Protein AF-A0A6C0KQ03-F1 (afdb_monomer_lite)

Structure (mmCIF, N/CA/C/O backbone):
data_AF-A0A6C0KQ03-F1
#
_entry.id   AF-A0A6C0KQ03-F1
#
loop_
_atom_site.group_PDB
_atom_site.id
_atom_site.type_symbol
_atom_site.label_atom_id
_atom_site.label_alt_id
_atom_site.label_comp_id
_atom_site.label_asym_id
_atom_site.label_entity_id
_atom_site.label_seq_id
_atom_site.pdbx_PDB_ins_code
_atom_site.Cartn_x
_atom_site.Cartn_y
_atom_site.Cartn_z
_atom_site.occupancy
_atom_site.B_iso_or_equiv
_atom_site.auth_seq_id
_atom_site.auth_comp_id
_atom_site.auth_asym_id
_atom_site.auth_atom_id
_atom_site.pdbx_PDB_model_num
ATOM 1 N N . MET A 1 1 ? 19.075 13.846 -32.645 1.00 71.75 1 MET A N 1
ATOM 2 C CA . MET A 1 1 ? 19.150 12.914 -31.504 1.00 71.75 1 MET A CA 1
ATOM 3 C C . MET A 1 1 ? 18.207 11.778 -31.830 1.00 71.75 1 MET A C 1
ATOM 5 O O . MET A 1 1 ? 17.062 12.079 -32.147 1.00 71.75 1 MET A O 1
ATOM 9 N N . ASP A 1 2 ? 18.687 10.538 -31.907 1.00 87.69 2 ASP A N 1
ATOM 10 C CA . ASP A 1 2 ? 17.797 9.398 -32.154 1.00 87.69 2 ASP A CA 1
ATOM 11 C C . ASP A 1 2 ? 16.860 9.167 -30.954 1.00 87.69 2 ASP A C 1
ATOM 13 O O . ASP A 1 2 ? 17.108 9.654 -29.845 1.00 87.69 2 ASP A O 1
ATOM 17 N N . GLU A 1 3 ? 15.767 8.447 -31.198 1.00 81.00 3 GLU A N 1
ATOM 18 C CA . GLU A 1 3 ? 14.731 8.143 -30.205 1.00 81.00 3 GLU A CA 1
ATOM 19 C C . GLU A 1 3 ? 15.303 7.439 -28.963 1.00 81.00 3 GLU A C 1
ATOM 21 O O . GLU A 1 3 ? 14.957 7.798 -27.835 1.00 81.00 3 GLU A O 1
ATOM 26 N N . GLY A 1 4 ? 16.256 6.521 -29.150 1.00 82.62 4 GLY A N 1
ATOM 27 C CA . GLY A 1 4 ? 16.935 5.827 -28.055 1.00 82.62 4 GLY A CA 1
ATOM 28 C C . GLY A 1 4 ? 17.706 6.788 -27.153 1.00 82.62 4 GLY A C 1
ATOM 29 O O . GLY A 1 4 ? 17.577 6.737 -25.928 1.00 82.62 4 GLY A O 1
ATOM 30 N N . THR A 1 5 ? 18.445 7.734 -27.734 1.00 86.88 5 THR A N 1
ATOM 31 C CA . THR A 1 5 ? 19.160 8.756 -26.959 1.00 86.88 5 THR A CA 1
ATOM 32 C C . THR A 1 5 ? 18.204 9.628 -26.129 1.00 86.88 5 THR A C 1
ATOM 34 O O . THR A 1 5 ? 18.523 9.954 -24.983 1.00 86.88 5 THR A O 1
ATOM 37 N N . ILE A 1 6 ? 17.016 9.974 -26.647 1.00 86.38 6 ILE A N 1
ATOM 38 C CA . ILE A 1 6 ? 15.993 10.724 -25.888 1.00 86.38 6 ILE A CA 1
ATOM 39 C C . ILE A 1 6 ? 15.501 9.910 -24.685 1.00 86.38 6 ILE A C 1
ATOM 41 O O . ILE A 1 6 ? 15.509 10.418 -23.559 1.00 86.38 6 ILE A O 1
ATOM 45 N N . ILE A 1 7 ? 15.113 8.651 -24.909 1.00 84.31 7 ILE A N 1
ATOM 46 C CA . ILE A 1 7 ? 14.593 7.755 -23.865 1.00 84.31 7 ILE A CA 1
ATOM 47 C C . ILE A 1 7 ? 15.625 7.578 -22.749 1.00 84.31 7 ILE A C 1
ATOM 49 O O . ILE A 1 7 ? 15.313 7.786 -21.573 1.00 84.31 7 ILE A O 1
ATOM 53 N N . HIS A 1 8 ? 16.873 7.264 -23.103 1.00 86.69 8 HIS A N 1
ATOM 54 C CA . HIS A 1 8 ? 17.904 6.995 -22.106 1.00 86.69 8 HIS A CA 1
ATOM 55 C C . HIS A 1 8 ? 18.362 8.251 -21.366 1.00 86.69 8 HIS A C 1
ATOM 57 O O . HIS A 1 8 ? 18.623 8.200 -20.164 1.00 86.69 8 HIS A O 1
ATOM 63 N N . THR A 1 9 ? 18.378 9.407 -22.032 1.00 90.00 9 THR A N 1
ATOM 64 C CA . THR A 1 9 ? 18.625 10.681 -21.344 1.00 90.00 9 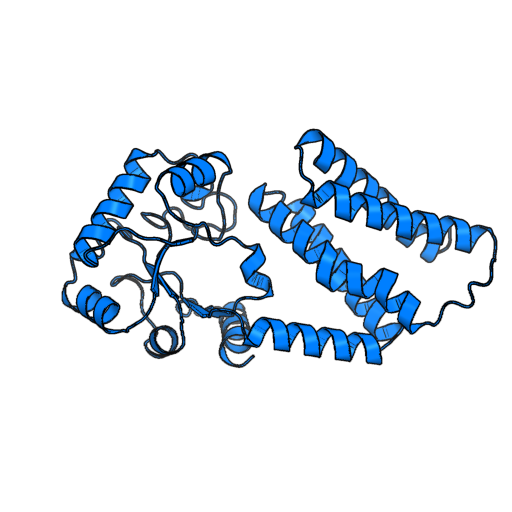THR A CA 1
ATOM 65 C C . THR A 1 9 ? 17.529 10.953 -20.313 1.00 90.00 9 THR A C 1
ATOM 67 O O . THR A 1 9 ? 17.841 11.263 -19.164 1.00 90.00 9 THR A O 1
ATOM 70 N N . GLY A 1 10 ? 16.257 10.749 -20.677 1.00 87.19 10 GLY A N 1
ATOM 71 C CA . GLY A 1 10 ? 15.130 10.883 -19.750 1.00 87.19 10 GLY A CA 1
ATOM 72 C C . GLY A 1 10 ? 15.224 9.930 -18.553 1.00 87.19 10 GLY A C 1
ATOM 73 O O . GLY A 1 10 ? 15.049 10.354 -17.408 1.00 87.19 10 GLY A O 1
ATOM 74 N N . GLY A 1 11 ? 15.579 8.664 -18.795 1.00 86.69 11 GLY A N 1
ATOM 75 C CA . GLY A 1 11 ? 15.809 7.670 -17.742 1.00 86.69 11 GLY A CA 1
ATOM 76 C C . GLY A 1 11 ? 16.967 8.037 -16.805 1.00 86.69 11 GLY A C 1
ATOM 77 O O . GLY A 1 11 ? 16.841 7.914 -15.585 1.00 86.69 11 GLY A O 1
ATOM 78 N N . ALA A 1 12 ? 18.074 8.558 -17.344 1.00 91.31 12 ALA A N 1
ATOM 79 C CA . ALA A 1 12 ? 19.200 9.047 -16.548 1.00 91.31 12 ALA A CA 1
ATOM 80 C C . ALA A 1 12 ? 18.814 10.275 -15.703 1.00 91.31 12 ALA A C 1
ATOM 82 O O . ALA A 1 12 ? 19.133 10.330 -14.512 1.00 91.31 12 ALA A O 1
ATOM 83 N N . THR A 1 13 ? 18.073 11.230 -16.277 1.00 90.88 13 THR A N 1
ATOM 84 C CA . THR A 1 13 ? 17.545 12.389 -15.540 1.00 90.88 13 THR A CA 1
ATOM 85 C C . THR A 1 13 ? 16.635 11.955 -14.391 1.00 90.88 13 THR A C 1
ATOM 87 O O . THR A 1 13 ? 16.790 12.459 -13.278 1.00 90.88 13 THR A O 1
ATOM 90 N N . LEU A 1 14 ? 15.743 10.980 -14.609 1.00 87.69 14 LEU A N 1
ATOM 91 C CA . LEU A 1 14 ? 14.933 10.402 -13.532 1.00 87.69 14 LEU A CA 1
ATOM 92 C C . LEU A 1 14 ? 15.809 9.795 -12.432 1.00 87.69 14 LEU A C 1
ATOM 94 O O . LEU A 1 14 ? 15.570 10.055 -11.253 1.00 87.69 14 LEU A O 1
ATOM 98 N N . GLY A 1 15 ? 16.826 9.015 -12.807 1.00 92.31 15 GLY A N 1
ATOM 99 C CA . GLY A 1 15 ? 17.770 8.431 -11.856 1.00 92.31 15 GLY A CA 1
ATOM 100 C C . GLY A 1 15 ? 18.411 9.490 -10.955 1.00 92.31 15 GLY A C 1
ATOM 101 O O . GLY A 1 15 ? 18.400 9.349 -9.733 1.00 92.31 15 GLY A O 1
ATOM 102 N N . ILE A 1 16 ? 18.870 10.602 -11.539 1.00 95.50 16 ILE A N 1
ATOM 103 C CA . ILE A 1 16 ? 19.438 11.743 -10.801 1.00 95.50 16 ILE A CA 1
ATOM 104 C C . ILE A 1 16 ? 18.402 12.379 -9.865 1.00 95.50 16 ILE A C 1
ATOM 106 O O . ILE A 1 16 ? 18.712 12.617 -8.697 1.00 95.50 16 ILE A O 1
ATOM 110 N N . ILE A 1 17 ? 17.175 12.624 -10.341 1.00 92.56 17 ILE A N 1
ATOM 111 C CA . ILE A 1 17 ? 16.092 13.198 -9.523 1.00 92.56 17 ILE A CA 1
ATOM 112 C C . ILE A 1 17 ? 15.802 12.302 -8.313 1.00 92.56 17 ILE A C 1
ATOM 114 O O . ILE A 1 17 ? 15.744 12.794 -7.185 1.00 92.56 17 ILE A O 1
ATOM 118 N N . LEU A 1 18 ? 15.675 10.989 -8.524 1.00 92.25 18 LEU A N 1
ATOM 119 C CA . LEU A 1 18 ? 15.439 10.018 -7.455 1.00 92.25 18 LEU A CA 1
ATOM 120 C C . LEU A 1 18 ? 16.584 10.000 -6.437 1.00 92.25 18 LEU A C 1
ATOM 122 O O . LEU A 1 18 ? 16.324 10.028 -5.235 1.00 92.25 18 LEU A O 1
ATOM 126 N N . ILE A 1 19 ? 17.842 10.007 -6.887 1.00 95.88 19 ILE A N 1
ATOM 127 C CA . ILE A 1 19 ? 19.004 10.065 -5.988 1.00 95.88 19 ILE A CA 1
ATOM 128 C C . ILE A 1 19 ? 18.990 11.366 -5.180 1.00 95.88 19 ILE A C 1
ATOM 130 O O . ILE A 1 19 ? 19.136 11.319 -3.962 1.00 95.88 19 ILE A O 1
ATOM 134 N N . ALA A 1 20 ? 18.774 12.517 -5.823 1.00 95.25 20 ALA A N 1
ATOM 135 C CA . ALA A 1 20 ? 18.771 13.818 -5.157 1.00 95.25 20 ALA A CA 1
ATOM 136 C C . ALA A 1 20 ? 17.660 13.921 -4.098 1.00 95.25 20 ALA A C 1
ATOM 138 O O . ALA A 1 20 ? 17.926 14.313 -2.959 1.00 95.25 20 ALA A O 1
ATOM 139 N N . MET A 1 21 ? 16.435 13.509 -4.443 1.00 91.62 21 MET A N 1
ATOM 140 C CA . MET A 1 21 ? 15.321 13.420 -3.490 1.00 91.62 21 MET A CA 1
ATOM 141 C C . MET A 1 21 ? 15.633 12.427 -2.368 1.00 91.62 21 MET A C 1
ATOM 143 O O . MET A 1 21 ? 15.425 12.716 -1.193 1.00 91.62 21 MET A O 1
ATOM 147 N N . GLY A 1 22 ? 16.191 11.271 -2.722 1.00 92.12 22 GLY A N 1
ATOM 148 C CA . GLY A 1 22 ? 16.596 10.244 -1.777 1.00 92.12 22 GLY A CA 1
ATOM 149 C C . GLY A 1 22 ? 17.645 10.724 -0.776 1.00 92.12 22 GLY A C 1
ATOM 150 O O . GLY A 1 22 ? 17.520 10.435 0.408 1.00 92.12 22 GLY A O 1
ATOM 151 N N . ILE A 1 23 ? 18.643 11.492 -1.207 1.00 94.06 23 ILE A N 1
ATOM 152 C CA . ILE A 1 23 ? 19.654 12.079 -0.317 1.00 94.06 23 ILE A CA 1
ATOM 153 C C . ILE A 1 23 ? 19.017 13.143 0.582 1.00 94.06 23 ILE A C 1
ATOM 155 O O . ILE A 1 23 ? 19.206 13.096 1.799 1.00 94.06 23 ILE A O 1
ATOM 159 N N . LYS A 1 24 ? 18.238 14.066 -0.000 1.00 91.56 24 LYS A N 1
ATOM 160 C CA . LYS A 1 24 ? 17.578 15.161 0.728 1.00 91.56 24 LYS A CA 1
ATOM 161 C C . LYS A 1 24 ? 16.694 14.638 1.863 1.00 91.56 24 LYS A C 1
ATOM 163 O O . LYS A 1 24 ? 16.781 15.131 2.985 1.00 91.56 24 LYS A O 1
ATOM 168 N N . ASP A 1 25 ? 15.901 13.612 1.573 1.00 84.38 25 ASP A N 1
ATOM 169 C CA . ASP A 1 25 ? 14.887 13.084 2.487 1.00 84.38 25 ASP A CA 1
ATOM 170 C C . ASP A 1 25 ? 15.353 11.802 3.220 1.00 84.38 25 ASP A C 1
ATOM 172 O O . ASP A 1 25 ? 14.591 11.203 3.981 1.00 84.38 25 ASP A O 1
ATOM 176 N N . LYS A 1 26 ? 16.609 11.370 3.008 1.00 89.00 26 LYS A N 1
ATOM 177 C CA . LYS A 1 26 ? 17.218 10.130 3.542 1.00 89.00 26 LYS A CA 1
ATOM 178 C C . LYS A 1 26 ? 16.426 8.855 3.198 1.00 89.00 26 LYS A C 1
ATOM 180 O O . LYS A 1 26 ? 16.207 7.982 4.040 1.00 89.00 26 LYS A O 1
ATOM 185 N N . LEU A 1 27 ? 15.991 8.736 1.944 1.00 87.69 27 LEU A N 1
ATOM 186 C CA . LEU A 1 27 ? 15.114 7.676 1.439 1.00 87.69 27 LEU A CA 1
ATOM 187 C C . LEU A 1 27 ? 15.869 6.674 0.571 1.00 87.69 27 LEU A C 1
ATOM 189 O O . LEU A 1 27 ? 15.984 6.838 -0.644 1.00 87.69 27 LEU A O 1
ATOM 193 N N . MET A 1 28 ? 16.298 5.564 1.175 1.00 88.75 28 MET A N 1
ATOM 194 C CA . MET A 1 28 ? 16.941 4.464 0.438 1.00 88.75 28 MET A CA 1
ATOM 195 C C . MET A 1 28 ? 16.058 3.898 -0.686 1.00 88.75 28 MET A C 1
ATOM 197 O O . MET A 1 28 ? 16.580 3.470 -1.713 1.00 88.75 28 MET A O 1
ATOM 201 N N . GLY A 1 29 ? 14.730 3.971 -0.526 1.00 85.81 29 GLY A N 1
ATOM 202 C CA . GLY A 1 29 ? 13.749 3.590 -1.547 1.00 85.81 29 GLY A CA 1
ATOM 203 C C . GLY A 1 29 ? 13.764 4.460 -2.810 1.00 85.81 29 GLY A C 1
ATOM 204 O O . GLY A 1 29 ? 13.186 4.057 -3.811 1.00 85.81 29 GLY A O 1
ATOM 205 N N . TYR A 1 30 ? 14.442 5.613 -2.797 1.00 91.19 30 TYR A N 1
ATOM 206 C CA . TYR A 1 30 ? 14.727 6.404 -3.999 1.00 91.19 30 TYR A CA 1
ATOM 207 C C . TYR A 1 30 ? 16.194 6.319 -4.414 1.00 91.19 30 TYR A C 1
ATOM 209 O O . TYR A 1 30 ? 16.469 6.214 -5.605 1.00 91.19 30 TYR A O 1
ATOM 217 N N . ILE A 1 31 ? 17.130 6.301 -3.456 1.00 92.06 31 ILE A N 1
ATOM 218 C CA . ILE A 1 31 ? 18.570 6.255 -3.757 1.00 92.06 31 ILE A CA 1
ATOM 219 C C . ILE A 1 31 ? 18.925 4.994 -4.548 1.00 92.06 31 ILE A C 1
ATOM 221 O O . ILE A 1 31 ? 19.540 5.100 -5.607 1.00 92.06 31 ILE A O 1
ATOM 225 N N . ILE A 1 32 ? 18.531 3.809 -4.060 1.00 90.88 32 ILE A N 1
ATOM 226 C CA . ILE A 1 32 ? 18.913 2.542 -4.702 1.00 90.88 32 ILE A CA 1
ATOM 227 C C . ILE A 1 32 ? 18.284 2.440 -6.098 1.00 90.88 32 ILE A C 1
ATOM 229 O O . ILE A 1 32 ? 19.035 2.247 -7.058 1.00 90.88 32 ILE A O 1
ATOM 233 N N . PRO A 1 33 ? 16.956 2.627 -6.272 1.00 90.06 33 PRO A N 1
ATOM 234 C CA . PRO A 1 33 ? 16.372 2.598 -7.604 1.00 90.06 33 PRO A CA 1
ATOM 235 C C . PRO A 1 33 ? 16.930 3.680 -8.526 1.00 90.06 33 PRO A C 1
ATOM 237 O O . PRO A 1 33 ? 17.217 3.393 -9.680 1.00 90.06 33 PRO A O 1
ATOM 240 N N . GLY A 1 34 ? 17.137 4.900 -8.025 1.00 91.56 34 GLY A N 1
ATOM 241 C CA . GLY A 1 34 ? 17.677 6.004 -8.813 1.00 91.56 34 GLY A CA 1
ATOM 242 C C . GLY A 1 34 ? 19.089 5.731 -9.327 1.00 91.56 34 GLY A C 1
ATOM 243 O O . GLY A 1 34 ? 19.364 5.961 -10.503 1.00 91.56 34 GLY A O 1
ATOM 244 N N . PHE A 1 35 ? 19.962 5.171 -8.483 1.00 93.81 35 PHE A N 1
ATOM 245 C CA . PHE A 1 35 ? 21.318 4.781 -8.874 1.00 93.81 35 PHE A CA 1
ATOM 246 C C . PHE A 1 35 ? 21.319 3.682 -9.937 1.00 93.81 35 PHE A C 1
ATOM 248 O O . PHE A 1 35 ? 22.012 3.811 -10.946 1.00 93.81 35 PHE A O 1
ATOM 255 N N . LEU A 1 36 ? 20.511 2.635 -9.753 1.00 90.38 36 LEU A N 1
ATOM 256 C CA . LEU A 1 36 ? 20.391 1.557 -10.736 1.00 90.38 36 LEU A CA 1
ATOM 257 C C . LEU A 1 36 ? 19.815 2.064 -12.069 1.00 90.38 36 LEU A C 1
ATOM 259 O O . LEU A 1 36 ? 20.327 1.697 -13.125 1.00 90.38 36 LEU A O 1
ATOM 263 N N . TRP A 1 37 ? 18.816 2.957 -12.030 1.00 89.25 37 TRP A N 1
ATOM 264 C CA . TRP A 1 37 ? 18.242 3.582 -13.230 1.00 89.25 37 TRP A CA 1
ATOM 265 C C . TRP A 1 37 ? 19.270 4.425 -13.978 1.00 89.25 37 TRP A C 1
ATOM 267 O O . TRP A 1 37 ? 19.387 4.328 -15.201 1.00 89.25 37 TRP A O 1
ATOM 277 N N . LEU A 1 38 ? 20.027 5.240 -13.239 1.00 93.31 38 LEU A N 1
ATOM 278 C CA . LEU A 1 38 ? 21.075 6.082 -13.796 1.00 93.31 38 LEU A CA 1
ATOM 279 C C . LEU A 1 38 ? 22.162 5.228 -14.450 1.00 93.31 38 LEU A C 1
ATOM 281 O O . LEU A 1 38 ? 22.499 5.461 -15.607 1.00 93.31 38 LEU A O 1
ATOM 285 N N . LEU A 1 39 ? 22.666 4.214 -13.742 1.00 91.38 39 LEU A N 1
ATOM 286 C CA . LEU A 1 39 ? 23.714 3.333 -14.250 1.00 91.38 39 LEU A CA 1
ATOM 287 C C . LEU A 1 39 ? 23.267 2.604 -15.522 1.00 91.38 39 LEU A C 1
ATOM 289 O O . LEU A 1 39 ? 24.005 2.590 -16.506 1.00 91.38 39 LEU A O 1
ATOM 293 N N . ALA A 1 40 ? 22.049 2.057 -15.522 1.00 87.62 40 ALA A N 1
ATOM 294 C CA . ALA A 1 40 ? 21.476 1.394 -16.685 1.00 87.62 40 ALA A CA 1
ATOM 295 C C . ALA A 1 40 ? 21.407 2.327 -17.901 1.00 87.62 40 ALA A C 1
ATOM 297 O O . ALA A 1 40 ? 21.852 1.968 -18.988 1.00 87.62 40 ALA A O 1
ATOM 298 N N . ASN A 1 41 ? 20.899 3.547 -17.725 1.00 88.75 41 ASN A N 1
ATOM 299 C CA . ASN A 1 41 ? 20.728 4.473 -18.842 1.00 88.75 41 ASN A CA 1
ATOM 300 C C . ASN A 1 41 ? 22.040 5.104 -19.316 1.00 88.75 41 ASN A C 1
ATOM 302 O O . ASN A 1 41 ? 22.210 5.306 -20.516 1.00 88.75 41 ASN A O 1
ATOM 306 N N . LEU A 1 42 ? 22.997 5.353 -18.419 1.00 91.25 42 LEU A N 1
ATOM 307 C CA . LEU A 1 42 ? 24.345 5.768 -18.817 1.00 91.25 42 LEU A CA 1
ATOM 308 C C . LEU A 1 42 ? 25.038 4.678 -19.632 1.00 91.25 42 LEU A C 1
ATOM 310 O O . LEU A 1 42 ? 25.654 4.978 -20.651 1.00 91.25 42 LEU A O 1
ATOM 314 N N . PHE A 1 43 ? 24.891 3.417 -19.225 1.00 86.38 43 PHE A N 1
ATOM 315 C CA . PHE A 1 43 ? 25.414 2.289 -19.985 1.00 86.38 43 PHE A CA 1
ATOM 316 C C . PHE A 1 43 ? 24.845 2.259 -21.413 1.00 86.38 43 PHE A C 1
ATOM 318 O O . PHE A 1 43 ? 25.605 2.102 -22.366 1.00 86.38 43 PHE A O 1
ATOM 325 N N . PHE A 1 44 ? 23.544 2.511 -21.580 1.00 84.19 44 PHE A N 1
ATOM 326 C CA . PHE A 1 44 ? 22.911 2.612 -22.897 1.00 84.19 44 PHE A CA 1
ATOM 327 C C . PHE A 1 44 ? 23.386 3.787 -23.746 1.00 84.19 44 PHE A C 1
ATOM 329 O O . PHE A 1 44 ? 23.617 3.616 -24.942 1.00 84.19 44 PHE A O 1
ATOM 336 N N . LEU A 1 45 ? 23.542 4.966 -23.145 1.00 88.12 45 LEU A N 1
ATOM 337 C CA . LEU A 1 45 ? 24.026 6.153 -23.851 1.00 88.12 45 LEU A CA 1
ATOM 338 C C . LEU A 1 45 ? 25.464 5.964 -24.342 1.00 88.12 45 LEU A C 1
ATOM 340 O O . LEU A 1 45 ? 25.783 6.302 -25.478 1.00 88.12 45 LEU A O 1
ATOM 344 N N . LEU A 1 46 ? 26.325 5.375 -23.510 1.00 86.81 46 LEU A N 1
ATOM 345 C CA . LEU A 1 46 ? 27.695 5.048 -23.905 1.00 86.81 46 LEU A CA 1
ATOM 346 C C . LEU A 1 46 ? 27.707 3.980 -25.005 1.00 86.81 46 LEU A C 1
ATOM 348 O O . LEU A 1 46 ? 28.467 4.071 -25.968 1.00 86.81 46 LEU A O 1
ATOM 352 N N . TYR A 1 47 ? 26.830 2.984 -24.897 1.00 80.69 47 TYR A N 1
ATOM 353 C CA . TYR A 1 47 ? 26.712 1.923 -25.886 1.00 80.69 47 TYR A CA 1
ATOM 354 C C . TYR A 1 47 ? 26.275 2.439 -27.263 1.00 80.69 47 TYR A C 1
ATOM 356 O O . TYR A 1 47 ? 26.915 2.115 -28.269 1.00 80.69 47 TYR A O 1
ATOM 364 N N . SER A 1 48 ? 25.222 3.263 -27.316 1.00 78.50 48 SER A N 1
ATOM 365 C CA . SER A 1 48 ? 24.710 3.817 -28.574 1.00 78.50 48 SER A CA 1
ATOM 366 C C . SER A 1 48 ? 25.754 4.690 -29.273 1.00 78.50 48 SER A C 1
ATOM 368 O O . SER A 1 48 ? 25.884 4.634 -30.497 1.00 78.50 48 SER A O 1
ATOM 370 N N . GLN A 1 49 ? 26.557 5.429 -28.502 1.00 77.62 49 GLN A N 1
ATOM 371 C CA . GLN A 1 49 ? 27.624 6.282 -29.023 1.00 77.62 49 GLN A CA 1
ATOM 372 C C . GLN A 1 49 ? 28.823 5.493 -29.562 1.00 77.62 49 GLN A C 1
ATOM 374 O O . GLN A 1 49 ? 29.408 5.888 -30.572 1.00 77.62 49 GLN A O 1
ATOM 379 N N . HIS A 1 50 ? 29.187 4.374 -28.931 1.00 73.31 50 HIS A N 1
ATOM 380 C CA . HIS A 1 50 ? 30.408 3.640 -29.279 1.00 73.31 50 HIS A CA 1
ATOM 381 C C . HIS A 1 50 ? 30.212 2.479 -30.263 1.00 73.31 50 HIS A C 1
ATOM 383 O O . HIS A 1 50 ? 31.201 1.842 -30.626 1.00 73.31 50 HIS A O 1
ATOM 389 N N . LYS A 1 51 ? 28.979 2.193 -30.718 1.00 65.69 51 LYS A N 1
ATOM 390 C CA . LYS A 1 51 ? 28.658 1.048 -31.605 1.00 65.69 51 LYS A CA 1
ATOM 391 C C . LYS A 1 51 ? 29.280 -0.277 -31.139 1.00 65.69 51 LYS A C 1
ATOM 393 O O . LYS A 1 51 ? 29.573 -1.154 -31.953 1.00 65.69 51 LYS A O 1
ATOM 398 N N . ILE A 1 52 ? 29.514 -0.423 -29.838 1.00 67.50 52 ILE A N 1
ATOM 399 C CA . ILE A 1 52 ? 29.971 -1.690 -29.274 1.00 67.50 52 ILE A CA 1
ATOM 400 C C . ILE A 1 52 ? 28.863 -2.697 -29.592 1.00 67.50 52 ILE A C 1
ATOM 402 O O . ILE A 1 52 ? 27.699 -2.336 -29.550 1.00 67.50 52 ILE A O 1
ATOM 406 N N . GLN A 1 53 ? 29.181 -3.927 -29.987 1.00 64.06 53 GLN A N 1
ATOM 407 C CA . GLN A 1 53 ? 28.172 -4.982 -30.078 1.00 64.06 53 GLN A CA 1
ATOM 408 C C . GLN A 1 53 ? 28.196 -5.745 -28.761 1.00 64.06 53 GLN A C 1
ATOM 410 O O . GLN A 1 53 ? 29.103 -6.535 -28.501 1.00 64.06 53 GLN A O 1
ATOM 415 N N . LEU A 1 54 ? 27.217 -5.493 -27.898 1.00 65.75 54 LEU A N 1
ATOM 416 C CA . LEU A 1 54 ? 26.999 -6.337 -26.736 1.00 65.75 54 LEU A CA 1
ATOM 417 C C . LEU A 1 54 ? 26.312 -7.592 -27.248 1.00 65.75 54 LEU A C 1
ATOM 419 O O . LEU A 1 54 ? 25.117 -7.581 -27.532 1.00 65.75 54 LEU A O 1
ATOM 423 N N . ASN A 1 55 ? 27.056 -8.693 -27.300 1.00 74.69 55 ASN A N 1
ATOM 424 C CA . ASN A 1 55 ? 26.489 -10.037 -27.421 1.00 74.69 55 ASN A CA 1
ATOM 425 C C . ASN A 1 55 ? 25.794 -10.452 -26.110 1.00 74.69 55 ASN A C 1
ATOM 427 O O . ASN A 1 55 ? 25.990 -11.556 -25.602 1.00 74.69 55 ASN A O 1
ATOM 431 N N . LEU A 1 56 ? 24.999 -9.554 -25.520 1.00 78.00 56 LEU A N 1
ATOM 432 C CA . LEU A 1 56 ? 24.140 -9.915 -24.409 1.00 78.00 56 LEU A CA 1
ATOM 433 C C . LEU A 1 56 ? 22.967 -10.718 -24.960 1.00 78.00 56 LEU A C 1
ATOM 435 O O . LEU A 1 56 ? 22.312 -10.327 -25.926 1.00 78.00 56 LEU A O 1
ATOM 439 N N . ASN A 1 57 ? 22.668 -11.834 -24.306 1.00 90.25 57 ASN A N 1
ATOM 440 C CA . ASN A 1 57 ? 21.448 -12.576 -24.572 1.00 90.25 57 ASN A CA 1
ATOM 441 C C . ASN A 1 57 ? 20.238 -11.634 -24.398 1.00 90.25 57 ASN A C 1
ATOM 443 O O . ASN A 1 57 ? 20.094 -11.010 -23.343 1.00 90.25 57 ASN A O 1
ATOM 447 N N . LYS A 1 58 ? 19.358 -11.553 -25.407 1.00 89.62 58 LYS A N 1
ATOM 448 C CA . LYS A 1 58 ? 18.159 -10.692 -25.395 1.00 89.62 58 LYS A CA 1
ATOM 449 C C . LYS A 1 58 ? 17.293 -10.862 -24.138 1.00 89.62 58 LYS A C 1
ATOM 451 O O . LYS A 1 58 ? 16.680 -9.903 -23.682 1.00 89.62 58 LYS A O 1
ATOM 456 N N . HIS A 1 59 ? 17.264 -12.059 -23.549 1.00 93.00 59 HIS A N 1
ATOM 457 C CA . HIS A 1 59 ? 16.526 -12.333 -22.318 1.00 93.00 59 HIS A CA 1
ATOM 458 C C . HIS A 1 59 ? 17.222 -11.729 -21.103 1.00 93.00 59 HIS A C 1
ATOM 460 O O . HIS A 1 59 ? 16.567 -11.084 -20.293 1.00 93.00 59 HIS A O 1
ATOM 466 N N . LEU A 1 60 ? 18.546 -11.884 -20.992 1.00 91.19 60 LEU A N 1
ATOM 467 C CA . LEU A 1 60 ? 19.322 -11.259 -19.917 1.00 91.19 60 LEU A CA 1
ATOM 468 C C . LEU A 1 60 ? 19.185 -9.736 -19.974 1.00 91.19 60 LEU A C 1
ATOM 470 O O . LEU A 1 60 ? 18.976 -9.087 -18.953 1.00 91.19 60 LEU A O 1
ATOM 474 N N . PHE A 1 61 ? 19.231 -9.189 -21.185 1.00 88.88 61 PHE A N 1
ATOM 475 C CA . PHE A 1 61 ? 18.979 -7.782 -21.439 1.00 88.88 61 PHE A CA 1
ATOM 476 C C . PHE A 1 61 ? 17.587 -7.348 -20.954 1.00 88.88 61 PHE A C 1
ATOM 478 O O . PHE A 1 61 ? 17.471 -6.433 -20.140 1.00 88.88 61 PHE A O 1
ATOM 485 N N . ALA A 1 62 ? 16.534 -8.044 -21.389 1.00 93.00 62 ALA A N 1
ATOM 486 C CA . ALA A 1 62 ? 15.164 -7.739 -20.989 1.00 93.00 62 ALA A CA 1
ATOM 487 C C . ALA A 1 62 ? 14.948 -7.873 -19.468 1.00 93.00 62 ALA A C 1
ATOM 489 O O . ALA A 1 62 ? 14.232 -7.073 -18.868 1.00 93.00 62 ALA A O 1
ATOM 490 N N . ILE A 1 63 ? 15.600 -8.843 -18.818 1.00 93.75 63 ILE A N 1
ATOM 491 C CA . ILE A 1 63 ? 15.544 -9.012 -17.361 1.00 93.75 63 ILE A CA 1
ATOM 492 C C . ILE A 1 63 ? 16.146 -7.796 -16.652 1.00 93.75 63 ILE A C 1
ATOM 494 O O . ILE A 1 63 ? 15.485 -7.189 -15.809 1.00 93.75 63 ILE A O 1
ATOM 498 N N . LEU A 1 64 ? 17.387 -7.441 -16.994 1.00 89.50 64 LEU A N 1
ATOM 499 C CA . LEU A 1 64 ? 18.134 -6.392 -16.299 1.00 89.50 64 LEU A CA 1
ATOM 500 C C . LEU A 1 64 ? 17.519 -5.006 -16.494 1.00 89.50 64 LEU A C 1
ATOM 502 O O . LEU A 1 64 ? 17.499 -4.214 -15.555 1.00 89.50 64 LEU A O 1
ATOM 506 N N . PHE A 1 65 ? 17.013 -4.726 -17.694 1.00 87.25 65 PHE A N 1
ATOM 507 C CA . PHE A 1 65 ? 16.653 -3.366 -18.091 1.00 87.25 65 PHE A CA 1
ATOM 508 C C . PHE A 1 65 ? 15.155 -3.108 -18.219 1.00 87.25 65 PHE A C 1
ATOM 510 O O . PHE A 1 65 ? 14.775 -1.958 -18.391 1.00 87.25 65 PHE A O 1
ATOM 517 N N . MET A 1 66 ? 14.306 -4.135 -18.125 1.00 92.00 66 MET A N 1
ATOM 518 C CA . MET A 1 66 ? 12.849 -3.964 -18.197 1.00 92.00 66 MET A CA 1
ATOM 519 C C . MET A 1 66 ? 12.154 -4.689 -17.045 1.00 92.00 66 MET A C 1
ATOM 521 O O . MET A 1 66 ? 11.399 -4.078 -16.294 1.00 92.00 66 MET A O 1
ATOM 525 N N . ALA A 1 67 ? 12.445 -5.978 -16.833 1.00 94.31 67 ALA A N 1
ATOM 526 C CA . ALA A 1 67 ? 11.758 -6.752 -15.801 1.00 94.31 67 ALA A CA 1
ATOM 527 C C . ALA A 1 67 ? 12.094 -6.276 -14.378 1.00 94.31 67 ALA A C 1
ATOM 529 O O . ALA A 1 67 ? 11.184 -6.052 -13.582 1.00 94.31 67 ALA A O 1
ATOM 530 N N . ILE A 1 68 ? 13.378 -6.096 -14.044 1.00 91.75 68 ILE A N 1
ATOM 531 C CA . ILE A 1 68 ? 13.787 -5.598 -12.720 1.00 91.75 68 ILE A CA 1
ATOM 532 C C . ILE A 1 68 ? 13.254 -4.171 -12.475 1.00 91.75 68 ILE A C 1
ATOM 534 O O . ILE A 1 68 ? 12.633 -3.953 -11.428 1.00 91.75 68 ILE A O 1
ATOM 538 N N . PRO A 1 69 ? 13.404 -3.215 -13.412 1.00 90.38 69 PRO A N 1
ATOM 539 C CA . PRO A 1 69 ? 12.769 -1.906 -13.299 1.00 90.38 69 PRO A CA 1
ATOM 540 C C . PRO A 1 69 ? 11.254 -1.965 -13.060 1.00 90.38 69 PRO A C 1
ATOM 542 O O . PRO A 1 69 ? 10.777 -1.393 -12.077 1.00 90.38 69 PRO A O 1
ATOM 545 N N . ALA A 1 70 ? 10.510 -2.722 -13.871 1.00 91.56 70 ALA A N 1
ATOM 546 C CA . ALA A 1 70 ? 9.049 -2.775 -13.808 1.00 91.56 70 ALA A CA 1
ATOM 547 C C . ALA A 1 70 ? 8.501 -3.515 -12.576 1.00 91.56 70 ALA A C 1
ATOM 549 O O . ALA A 1 70 ? 7.554 -3.047 -11.946 1.00 91.56 70 ALA A O 1
ATOM 550 N N . PHE A 1 71 ? 9.073 -4.672 -12.227 1.00 90.81 71 PHE A N 1
ATOM 551 C CA . PHE A 1 71 ? 8.522 -5.570 -11.202 1.00 90.81 71 PHE A CA 1
ATOM 552 C C . PHE A 1 71 ? 9.200 -5.454 -9.832 1.00 90.81 71 PHE A C 1
ATOM 554 O O . PHE A 1 71 ? 8.664 -5.973 -8.852 1.00 90.81 71 PHE A O 1
ATOM 561 N N . VAL A 1 72 ? 10.355 -4.786 -9.734 1.00 90.25 72 VAL A N 1
ATOM 562 C CA . VAL A 1 72 ? 11.094 -4.637 -8.468 1.00 90.25 72 VAL A CA 1
ATOM 563 C C . VAL A 1 72 ? 11.281 -3.167 -8.110 1.00 90.25 72 VAL A C 1
ATOM 565 O O . VAL A 1 72 ? 10.792 -2.718 -7.073 1.00 90.25 72 VAL A O 1
ATOM 568 N N . MET A 1 73 ? 11.957 -2.394 -8.961 1.00 90.31 73 MET A N 1
ATOM 569 C CA . MET A 1 73 ? 12.335 -1.015 -8.632 1.00 90.31 73 MET A CA 1
ATOM 570 C C . MET A 1 73 ? 11.125 -0.079 -8.604 1.00 90.31 73 MET A C 1
ATOM 572 O O . MET A 1 73 ? 10.934 0.643 -7.626 1.00 90.31 73 MET A O 1
ATOM 576 N N . GLY A 1 74 ? 10.281 -0.125 -9.635 1.00 90.25 74 GLY A N 1
ATOM 577 C CA . GLY A 1 74 ? 9.049 0.652 -9.727 1.00 90.25 74 GLY A CA 1
ATOM 578 C C . GLY A 1 74 ? 8.159 0.474 -8.492 1.00 90.25 74 GLY A C 1
ATOM 579 O O . GLY A 1 74 ? 7.843 1.470 -7.841 1.00 90.25 74 GLY A O 1
ATOM 580 N N . PRO A 1 75 ? 7.833 -0.765 -8.082 1.00 89.44 75 PRO A N 1
ATOM 581 C CA . PRO A 1 75 ? 7.090 -1.034 -6.856 1.00 89.44 75 PRO A CA 1
ATOM 582 C C . PRO A 1 75 ? 7.694 -0.431 -5.577 1.00 89.44 75 PRO A C 1
ATOM 584 O O . PRO A 1 75 ? 6.961 0.135 -4.759 1.00 89.44 75 PRO A O 1
ATOM 587 N N . ILE A 1 76 ? 9.021 -0.503 -5.408 1.00 88.69 76 ILE A N 1
ATOM 588 C CA . ILE A 1 76 ? 9.735 0.092 -4.261 1.00 88.69 76 ILE A CA 1
ATOM 589 C C . ILE A 1 76 ? 9.580 1.618 -4.255 1.00 88.69 76 ILE A C 1
ATOM 591 O O . ILE A 1 76 ? 9.279 2.220 -3.213 1.00 88.69 76 ILE A O 1
ATOM 595 N N . VAL A 1 77 ? 9.749 2.250 -5.420 1.00 89.69 77 VAL A N 1
ATOM 596 C CA . VAL A 1 77 ? 9.584 3.699 -5.560 1.00 89.69 77 VAL A CA 1
ATOM 597 C C . VAL A 1 77 ? 8.123 4.083 -5.327 1.00 89.69 77 VAL A C 1
ATOM 599 O O . VAL A 1 77 ? 7.868 4.996 -4.547 1.00 89.69 77 VAL A O 1
ATOM 602 N N . ILE A 1 78 ? 7.151 3.362 -5.898 1.00 88.19 78 ILE A N 1
ATOM 603 C CA . ILE A 1 78 ? 5.715 3.613 -5.694 1.00 88.19 78 ILE A CA 1
ATOM 604 C C . ILE A 1 78 ? 5.360 3.568 -4.209 1.00 88.19 78 ILE A C 1
ATOM 606 O O . ILE A 1 78 ? 4.759 4.524 -3.717 1.00 88.19 78 ILE A O 1
ATOM 610 N N . SER A 1 79 ? 5.765 2.529 -3.473 1.00 83.00 79 SER A N 1
ATOM 611 C CA . SER A 1 79 ? 5.533 2.460 -2.020 1.00 83.00 79 SER A CA 1
ATOM 612 C C . SER A 1 79 ? 6.069 3.708 -1.309 1.00 83.00 79 SER A C 1
ATOM 614 O O . SER A 1 79 ? 5.352 4.353 -0.536 1.00 83.00 79 SER A O 1
ATOM 616 N N . SER A 1 80 ? 7.288 4.124 -1.657 1.00 84.38 80 SER A N 1
ATOM 617 C CA . SER A 1 80 ? 7.895 5.339 -1.114 1.00 84.38 80 SER A CA 1
ATOM 618 C C . SER A 1 80 ? 7.087 6.597 -1.485 1.00 84.38 80 SER A C 1
ATOM 620 O O . SER A 1 80 ? 6.831 7.436 -0.623 1.00 84.38 80 SER A O 1
ATOM 622 N N . THR A 1 81 ? 6.571 6.713 -2.713 1.00 84.88 81 THR A N 1
ATOM 623 C CA . THR A 1 81 ? 5.747 7.871 -3.119 1.00 84.88 81 THR A CA 1
ATOM 624 C C . THR A 1 81 ? 4.422 7.967 -2.371 1.00 84.88 81 THR A C 1
ATOM 626 O O . THR A 1 81 ? 3.905 9.068 -2.186 1.00 84.88 81 THR A O 1
ATOM 629 N N . TYR A 1 82 ? 3.840 6.848 -1.935 1.00 77.81 82 TYR A N 1
ATOM 630 C CA . TYR A 1 82 ? 2.681 6.896 -1.047 1.00 77.81 82 TYR A CA 1
ATOM 631 C C . TYR A 1 82 ? 3.080 7.323 0.361 1.00 77.81 82 TYR A C 1
ATOM 633 O O . TYR A 1 82 ? 2.444 8.214 0.917 1.00 77.81 82 TYR A O 1
ATOM 641 N N . LYS A 1 83 ? 4.168 6.758 0.898 1.00 75.88 83 LYS A N 1
ATOM 642 C CA . LYS A 1 83 ? 4.673 7.090 2.237 1.00 75.88 83 LYS A CA 1
ATOM 643 C C . LYS A 1 83 ? 5.004 8.579 2.403 1.00 75.88 83 LYS A C 1
ATOM 645 O O . LYS A 1 83 ? 4.783 9.131 3.474 1.00 75.88 83 LYS A O 1
ATOM 650 N N . TYR A 1 84 ? 5.528 9.216 1.358 1.00 78.81 84 TYR A N 1
ATOM 651 C CA . TYR A 1 84 ? 5.928 10.630 1.376 1.00 78.81 84 TYR A CA 1
ATOM 652 C C . TYR A 1 84 ? 4.973 11.545 0.596 1.00 78.81 84 TYR A C 1
ATOM 654 O O . TYR A 1 84 ? 5.263 12.718 0.398 1.00 78.81 84 TYR A O 1
ATOM 662 N N . ASN A 1 85 ? 3.826 11.024 0.146 1.00 76.31 85 ASN A N 1
ATOM 663 C CA . ASN A 1 85 ? 2.815 11.766 -0.615 1.00 76.31 85 ASN A CA 1
ATOM 664 C C . ASN A 1 85 ? 3.353 12.487 -1.880 1.00 76.31 85 ASN A C 1
ATOM 666 O O . ASN A 1 85 ? 2.879 13.554 -2.269 1.00 76.31 85 ASN A O 1
ATOM 670 N N . HIS A 1 86 ? 4.328 11.895 -2.574 1.00 84.19 86 HIS A N 1
ATOM 671 C CA . HIS A 1 86 ? 4.881 12.430 -3.825 1.00 84.19 86 HIS A CA 1
ATOM 672 C C . HIS A 1 86 ? 4.005 12.040 -5.028 1.00 84.19 86 HIS A C 1
ATOM 674 O O . HIS A 1 86 ? 4.345 11.140 -5.797 1.00 84.19 86 HIS A O 1
ATOM 680 N N . GLN A 1 87 ? 2.855 12.701 -5.195 1.00 82.25 87 GLN A N 1
ATOM 681 C CA . GLN A 1 87 ? 1.850 12.335 -6.210 1.00 82.25 87 GLN A CA 1
ATOM 682 C C . GLN A 1 87 ? 2.376 12.371 -7.652 1.00 82.25 87 GLN A C 1
ATOM 684 O O . GLN A 1 87 ? 2.169 11.418 -8.397 1.00 82.25 87 GLN A O 1
ATOM 689 N N . PHE A 1 88 ? 3.085 13.437 -8.039 1.00 86.06 88 PHE A N 1
ATOM 690 C CA . PHE A 1 88 ? 3.665 13.549 -9.382 1.00 86.06 88 PHE A CA 1
ATOM 691 C C . PHE A 1 88 ? 4.608 12.377 -9.686 1.00 86.06 88 PHE A C 1
ATOM 693 O O . PHE A 1 88 ? 4.474 11.714 -10.713 1.00 86.06 88 PHE A O 1
ATOM 700 N N . LEU A 1 89 ? 5.506 12.068 -8.746 1.00 87.06 89 LEU A N 1
ATOM 701 C CA . LEU A 1 89 ? 6.461 10.974 -8.893 1.00 87.06 89 LEU A CA 1
ATOM 702 C C . LEU A 1 89 ? 5.758 9.614 -8.980 1.00 87.06 89 LEU A C 1
ATOM 704 O O . LEU A 1 89 ? 6.192 8.756 -9.739 1.00 87.06 89 LEU A O 1
ATOM 708 N N . ARG A 1 90 ? 4.643 9.426 -8.263 1.00 86.75 90 ARG A N 1
ATOM 709 C CA . ARG A 1 90 ? 3.824 8.210 -8.359 1.00 86.75 90 ARG A CA 1
ATOM 710 C C . ARG A 1 90 ? 3.324 7.977 -9.782 1.00 86.75 90 ARG A C 1
ATOM 712 O O . ARG A 1 90 ? 3.512 6.887 -10.313 1.00 86.75 90 ARG A O 1
ATOM 719 N N . TYR A 1 91 ? 2.709 8.988 -10.399 1.00 87.88 91 TYR A N 1
ATOM 720 C CA . TYR A 1 91 ? 2.206 8.875 -11.772 1.00 87.88 91 TYR A CA 1
ATOM 721 C C . TYR A 1 91 ? 3.336 8.687 -12.777 1.00 87.88 91 TYR A C 1
ATOM 723 O O . TYR A 1 91 ? 3.221 7.866 -13.684 1.00 87.88 91 TYR A O 1
ATOM 731 N N . PHE A 1 92 ? 4.445 9.395 -12.578 1.00 86.81 92 PHE A N 1
ATOM 732 C CA . PHE A 1 92 ? 5.608 9.256 -13.438 1.00 86.81 92 PHE A CA 1
ATOM 733 C C . PHE A 1 92 ? 6.197 7.839 -13.388 1.00 86.81 92 PHE A C 1
ATOM 735 O O . PHE A 1 92 ? 6.445 7.237 -14.426 1.00 86.81 92 PHE A O 1
ATOM 742 N N . VAL A 1 93 ? 6.344 7.253 -12.197 1.00 88.94 93 VAL A N 1
ATOM 743 C CA . VAL A 1 93 ? 6.857 5.882 -12.041 1.00 88.94 93 VAL A CA 1
ATOM 744 C C . VAL A 1 93 ? 5.878 4.848 -12.596 1.00 88.94 93 VAL A C 1
ATOM 746 O O . VAL A 1 93 ? 6.314 3.889 -13.221 1.00 88.94 93 VAL A O 1
ATOM 749 N N . LEU A 1 94 ? 4.565 5.042 -12.433 1.00 89.12 94 LEU A N 1
ATOM 750 C CA . LEU A 1 94 ? 3.560 4.180 -13.069 1.00 89.12 94 LEU A CA 1
ATOM 751 C C . LEU A 1 94 ? 3.673 4.205 -14.599 1.00 89.12 94 LEU A C 1
ATOM 753 O O . LEU A 1 94 ? 3.592 3.154 -15.233 1.00 89.12 94 LEU A O 1
ATOM 757 N N . PHE A 1 95 ? 3.896 5.385 -15.182 1.00 87.88 95 PHE A N 1
ATOM 758 C CA . PHE A 1 95 ? 4.148 5.519 -16.614 1.00 87.88 95 PHE A CA 1
ATOM 759 C C . PHE A 1 95 ? 5.424 4.779 -17.035 1.00 87.88 95 PHE A C 1
ATOM 761 O O . PHE A 1 95 ? 5.398 4.035 -18.010 1.00 87.88 95 PHE A O 1
ATOM 768 N N . VAL A 1 96 ? 6.510 4.910 -16.270 1.00 87.88 96 VAL A N 1
ATOM 769 C CA . VAL A 1 96 ? 7.765 4.192 -16.537 1.00 87.88 96 VAL A CA 1
ATOM 770 C C . VAL A 1 96 ? 7.572 2.672 -16.478 1.00 87.88 96 VAL A C 1
ATOM 772 O O . VAL A 1 96 ? 7.956 1.986 -17.418 1.00 87.88 96 VAL A O 1
ATOM 775 N N . ILE A 1 97 ? 6.893 2.146 -15.450 1.00 90.94 97 ILE A N 1
ATOM 776 C CA . ILE A 1 97 ? 6.555 0.713 -15.364 1.00 90.94 97 ILE A CA 1
ATOM 777 C C . ILE A 1 97 ? 5.761 0.273 -16.597 1.00 90.94 97 ILE A C 1
ATOM 779 O O . ILE A 1 97 ? 6.051 -0.772 -17.170 1.00 90.94 97 ILE A O 1
ATOM 783 N N . PHE A 1 98 ? 4.767 1.056 -17.023 1.00 91.31 98 PHE A N 1
ATOM 784 C CA . PHE A 1 98 ? 3.979 0.736 -18.213 1.00 91.31 98 PHE A CA 1
ATOM 785 C C . PHE A 1 98 ? 4.852 0.656 -19.472 1.00 91.31 98 PHE A C 1
ATOM 787 O O . PHE A 1 98 ? 4.758 -0.318 -20.222 1.00 91.31 98 PHE A O 1
ATOM 794 N N . VAL A 1 99 ? 5.729 1.640 -19.679 1.00 88.00 99 VAL A N 1
ATOM 795 C CA . VAL A 1 99 ? 6.674 1.656 -20.802 1.00 88.00 99 VAL A CA 1
ATOM 796 C C . VAL A 1 99 ? 7.595 0.434 -20.752 1.00 88.00 99 VAL A C 1
ATOM 798 O O . VAL A 1 99 ? 7.747 -0.246 -21.768 1.00 88.00 99 VAL A O 1
ATOM 801 N N . ASP A 1 100 ? 8.146 0.099 -19.587 1.00 90.56 100 ASP A N 1
ATOM 802 C CA . ASP A 1 100 ? 9.022 -1.065 -19.415 1.00 90.56 100 ASP A CA 1
ATOM 803 C C . ASP A 1 100 ? 8.285 -2.385 -19.683 1.00 90.56 100 ASP A C 1
ATOM 805 O O . ASP A 1 100 ? 8.846 -3.289 -20.301 1.00 90.56 100 ASP A O 1
ATOM 809 N N . LEU A 1 101 ? 7.011 -2.504 -19.292 1.00 93.81 101 LEU A N 1
ATOM 810 C CA . LEU A 1 101 ? 6.189 -3.684 -19.585 1.00 93.81 101 LEU A CA 1
ATOM 811 C C . LEU A 1 101 ? 5.943 -3.860 -21.090 1.00 93.81 101 LEU A C 1
ATOM 813 O O . LEU A 1 101 ? 6.023 -4.985 -21.593 1.00 93.81 101 LEU A O 1
ATOM 817 N N . VAL A 1 102 ? 5.679 -2.768 -21.817 1.00 92.19 102 VAL A N 1
ATOM 818 C CA . VAL A 1 102 ? 5.521 -2.797 -23.282 1.00 92.19 102 VAL A CA 1
ATOM 819 C C . VAL A 1 102 ? 6.821 -3.252 -23.948 1.00 92.19 102 VAL A C 1
ATOM 821 O O . VAL A 1 102 ? 6.803 -4.175 -24.767 1.00 92.19 102 VAL A O 1
ATOM 824 N N . HIS A 1 103 ? 7.956 -2.672 -23.552 1.00 89.44 103 HIS A N 1
ATOM 825 C CA . HIS A 1 103 ? 9.262 -3.041 -24.101 1.00 89.44 103 HIS A CA 1
ATOM 826 C C . HIS A 1 103 ? 9.664 -4.474 -23.739 1.00 89.44 103 HIS A C 1
ATOM 828 O O . HIS A 1 103 ? 10.223 -5.180 -24.582 1.00 89.44 103 HIS A O 1
ATOM 834 N N . LEU A 1 104 ? 9.339 -4.937 -22.528 1.00 94.75 104 LEU A N 1
ATOM 835 C CA . LEU A 1 104 ? 9.581 -6.313 -22.097 1.00 94.75 104 LEU A CA 1
ATOM 836 C C . LEU A 1 104 ? 8.833 -7.305 -22.988 1.00 94.75 104 LEU A C 1
ATOM 838 O O . LEU A 1 104 ? 9.422 -8.281 -23.455 1.00 94.75 104 LEU A O 1
ATOM 842 N N . PHE A 1 105 ? 7.559 -7.030 -23.275 1.00 94.75 105 PHE A N 1
ATOM 843 C CA . PHE A 1 105 ? 6.754 -7.861 -24.167 1.00 94.75 105 PHE A CA 1
ATOM 844 C C . PHE A 1 105 ? 7.299 -7.877 -25.604 1.00 94.75 105 PHE A C 1
ATOM 846 O O . PHE A 1 105 ? 7.345 -8.936 -26.232 1.00 94.75 105 PHE A O 1
ATOM 853 N N . GLN A 1 106 ? 7.742 -6.728 -26.121 1.00 91.94 106 GLN A N 1
ATOM 854 C CA . GLN A 1 106 ? 8.319 -6.620 -27.466 1.00 91.94 106 GLN A CA 1
ATOM 855 C C . GLN A 1 106 ? 9.678 -7.325 -27.580 1.00 91.94 106 GLN A C 1
ATOM 857 O O . GLN A 1 106 ? 9.942 -7.997 -28.577 1.00 91.94 106 GLN A O 1
ATOM 862 N N . SER A 1 107 ? 10.522 -7.204 -26.555 1.00 91.75 107 SER A N 1
ATOM 863 C CA . SER A 1 107 ? 11.902 -7.707 -26.576 1.00 91.75 107 SER A CA 1
ATOM 864 C C . SER A 1 107 ? 11.996 -9.193 -26.232 1.00 91.75 107 SER A C 1
ATOM 866 O O . SER A 1 107 ? 12.830 -9.915 -26.784 1.00 91.75 107 SER A O 1
ATOM 868 N N . SER A 1 108 ? 11.162 -9.666 -25.300 1.00 96.50 108 SER A N 1
ATOM 869 C CA . SER A 1 108 ? 11.235 -11.027 -24.770 1.00 96.50 108 SER A CA 1
ATOM 870 C C . SER A 1 108 ? 9.906 -11.475 -24.141 1.00 96.50 108 SER A C 1
ATOM 872 O O . SER A 1 108 ? 9.730 -11.440 -22.917 1.00 96.50 108 SER A O 1
ATOM 874 N N . LYS A 1 109 ? 8.996 -11.989 -24.975 1.00 96.38 109 LYS A N 1
ATOM 875 C CA . LYS A 1 109 ? 7.679 -12.508 -24.561 1.00 96.38 109 LYS A CA 1
ATOM 876 C C . LYS A 1 109 ? 7.767 -13.602 -23.493 1.00 96.38 109 LYS A C 1
ATOM 878 O O . LYS A 1 109 ? 6.917 -13.662 -22.613 1.00 96.38 109 LYS A O 1
ATOM 883 N N . GLU A 1 110 ? 8.791 -14.446 -23.542 1.00 97.00 110 GLU A N 1
ATOM 884 C CA . GLU A 1 110 ? 8.992 -15.549 -22.599 1.00 97.00 110 GLU A CA 1
ATOM 885 C C . GLU A 1 110 ? 9.265 -15.018 -21.187 1.00 97.00 110 GLU A C 1
ATOM 887 O O . GLU A 1 110 ? 8.593 -15.409 -20.235 1.00 97.00 110 GLU A O 1
ATOM 892 N N . VAL A 1 111 ? 10.196 -14.063 -21.060 1.00 96.69 111 VAL A N 1
ATOM 893 C CA . VAL A 1 111 ? 10.471 -13.375 -19.784 1.00 96.69 111 VAL A CA 1
ATOM 894 C C . VAL A 1 111 ? 9.224 -12.639 -19.297 1.00 96.69 111 VAL A C 1
ATOM 896 O O . VAL A 1 111 ? 8.899 -12.745 -18.118 1.00 96.69 111 VAL A O 1
ATOM 899 N N . PHE A 1 112 ? 8.486 -11.962 -20.185 1.00 96.38 112 PHE A N 1
ATOM 900 C CA . PHE A 1 112 ? 7.221 -11.318 -19.822 1.00 96.38 112 PHE A CA 1
ATOM 901 C C . PHE A 1 112 ? 6.233 -12.314 -19.190 1.00 96.38 112 PHE A C 1
ATOM 903 O O . PHE A 1 112 ? 5.746 -12.077 -18.086 1.00 96.38 112 PHE A O 1
ATOM 910 N N . VAL A 1 113 ? 5.985 -13.458 -19.840 1.00 96.56 113 VAL A N 1
ATOM 911 C CA . VAL A 1 113 ? 5.079 -14.501 -19.325 1.00 96.56 113 VAL A CA 1
ATOM 912 C C . VAL A 1 113 ? 5.566 -15.051 -17.982 1.00 96.56 113 VAL A C 1
ATOM 914 O O . VAL A 1 113 ? 4.764 -15.188 -17.058 1.00 96.56 113 VAL A O 1
ATOM 917 N N . ILE A 1 114 ? 6.869 -15.308 -17.833 1.00 96.75 114 ILE A N 1
ATOM 918 C CA . ILE A 1 114 ? 7.457 -15.768 -16.566 1.00 96.75 114 ILE A CA 1
ATOM 919 C C . ILE A 1 114 ? 7.230 -14.735 -15.453 1.00 96.75 114 ILE A C 1
ATOM 921 O O . ILE A 1 114 ? 6.790 -15.107 -14.365 1.00 96.75 114 ILE A O 1
ATOM 925 N N . CYS A 1 115 ? 7.470 -13.447 -15.712 1.00 95.00 115 CYS A N 1
ATOM 926 C CA . CYS A 1 115 ? 7.235 -12.381 -14.736 1.00 95.00 115 CYS A CA 1
ATOM 927 C C . CYS A 1 115 ? 5.764 -12.305 -14.313 1.00 95.00 115 CYS A C 1
ATOM 929 O O . CYS A 1 115 ? 5.485 -12.176 -13.122 1.00 95.00 115 CYS A O 1
ATOM 931 N N . ILE A 1 116 ? 4.829 -12.444 -15.257 1.00 93.62 116 ILE A N 1
ATOM 932 C CA . ILE A 1 116 ? 3.389 -12.468 -14.967 1.00 93.62 116 ILE A CA 1
ATOM 933 C C . ILE A 1 116 ? 3.013 -13.684 -14.105 1.00 93.62 116 ILE A C 1
ATOM 935 O O . ILE A 1 116 ? 2.290 -13.534 -13.120 1.00 93.62 116 ILE A O 1
ATOM 939 N N . ILE A 1 117 ? 3.542 -14.875 -14.407 1.00 94.00 117 ILE A N 1
ATOM 940 C CA . ILE A 1 117 ? 3.317 -16.080 -13.590 1.00 94.00 117 ILE A CA 1
ATOM 941 C C . ILE A 1 117 ? 3.866 -15.881 -12.173 1.00 94.00 117 ILE A C 1
ATOM 943 O O . ILE A 1 117 ? 3.153 -16.132 -11.203 1.00 94.00 117 ILE A O 1
ATOM 947 N N . ILE A 1 118 ? 5.107 -15.402 -12.037 1.00 92.81 118 ILE A N 1
ATOM 948 C CA . ILE A 1 118 ? 5.725 -15.136 -10.730 1.00 92.81 118 ILE A CA 1
ATOM 949 C C . ILE A 1 118 ? 4.901 -14.107 -9.953 1.00 92.81 118 ILE A C 1
ATOM 951 O O . ILE A 1 118 ? 4.635 -14.314 -8.771 1.00 92.81 118 ILE A O 1
ATOM 955 N N . PHE A 1 119 ? 4.459 -13.031 -10.606 1.00 89.44 119 PHE A N 1
ATOM 956 C CA . PHE A 1 119 ? 3.617 -12.009 -9.992 1.00 89.44 119 PHE A CA 1
ATOM 957 C C . PHE A 1 119 ? 2.337 -12.616 -9.402 1.00 89.44 119 PHE A C 1
ATOM 959 O O . PHE A 1 119 ? 2.036 -12.393 -8.226 1.00 89.44 119 PHE A O 1
ATOM 966 N N . PHE A 1 120 ? 1.626 -13.445 -10.170 1.00 88.31 120 PHE A N 1
ATOM 967 C CA . PHE A 1 120 ? 0.411 -14.105 -9.691 1.00 88.31 120 PHE A CA 1
ATOM 968 C C . PHE A 1 120 ? 0.678 -15.161 -8.614 1.00 88.31 120 PHE A C 1
ATOM 970 O O . PHE A 1 120 ? -0.091 -15.259 -7.658 1.00 88.31 120 PHE A O 1
ATOM 977 N N . LEU A 1 121 ? 1.784 -15.905 -8.697 1.00 90.69 121 LEU A N 1
ATOM 978 C CA . LEU A 1 121 ? 2.189 -16.833 -7.639 1.00 90.69 121 LEU A CA 1
ATOM 979 C C . LEU A 1 121 ? 2.462 -16.092 -6.328 1.00 90.69 121 LEU A C 1
ATOM 981 O O . LEU A 1 121 ? 1.937 -16.486 -5.290 1.00 90.69 121 LEU A O 1
ATOM 985 N N . VAL A 1 122 ? 3.223 -14.994 -6.370 1.00 88.75 122 VAL A N 1
ATOM 986 C CA . VAL A 1 122 ? 3.470 -14.156 -5.188 1.00 88.75 122 VAL A CA 1
ATOM 987 C C . VAL A 1 122 ? 2.147 -13.643 -4.624 1.00 88.75 122 VAL A C 1
ATOM 989 O O . VAL A 1 122 ? 1.934 -13.743 -3.418 1.00 88.75 122 VAL A O 1
ATOM 992 N N . ARG A 1 123 ? 1.244 -13.148 -5.478 1.00 87.38 123 ARG A N 1
ATOM 993 C CA . ARG A 1 123 ? -0.067 -12.620 -5.074 1.00 87.38 123 ARG A CA 1
ATOM 994 C C . ARG A 1 123 ? -0.961 -13.671 -4.409 1.00 87.38 123 ARG A C 1
ATOM 996 O O . ARG A 1 123 ? -1.594 -13.382 -3.393 1.00 87.38 123 ARG A O 1
ATOM 1003 N N . ARG A 1 124 ? -0.961 -14.905 -4.920 1.00 86.94 124 ARG A N 1
ATOM 1004 C CA . ARG A 1 124 ? -1.769 -16.020 -4.401 1.00 86.94 124 ARG A CA 1
ATOM 1005 C C . ARG A 1 124 ? -1.496 -16.332 -2.927 1.00 86.94 124 ARG A C 1
ATOM 1007 O O . ARG A 1 124 ? -2.423 -16.691 -2.206 1.00 86.94 124 ARG A O 1
ATOM 1014 N N . PHE A 1 125 ? -0.245 -16.206 -2.486 1.00 87.69 125 PHE A N 1
ATOM 1015 C CA . PHE A 1 125 ? 0.165 -16.512 -1.109 1.00 87.69 125 PHE A CA 1
ATOM 1016 C C . PHE A 1 125 ? 0.102 -15.305 -0.164 1.00 87.69 125 PHE A C 1
ATOM 1018 O O . PHE A 1 125 ? 0.483 -15.414 1.001 1.00 87.69 125 PHE A O 1
ATOM 1025 N N . ARG A 1 126 ? -0.363 -14.143 -0.637 1.00 88.06 126 ARG A N 1
ATOM 1026 C CA . ARG A 1 126 ? -0.557 -12.965 0.213 1.00 88.06 126 ARG A CA 1
ATOM 1027 C C . ARG A 1 126 ? -1.937 -12.959 0.855 1.00 88.06 126 ARG A C 1
ATOM 1029 O O . ARG A 1 126 ? -2.914 -13.457 0.287 1.00 88.06 126 ARG A O 1
ATOM 1036 N N . LEU A 1 127 ? -1.979 -12.325 2.027 1.00 90.19 127 LEU A N 1
ATOM 1037 C CA . LEU A 1 127 ? -3.197 -12.121 2.799 1.00 90.19 127 LEU A CA 1
ATOM 1038 C C . LEU A 1 127 ? -4.227 -11.326 1.991 1.00 90.19 127 LEU A C 1
ATOM 1040 O O . LEU A 1 127 ? -3.881 -10.390 1.255 1.00 90.19 127 LEU A O 1
ATOM 1044 N N . ILE A 1 128 ? -5.486 -11.713 2.152 1.00 92.25 128 ILE A N 1
ATOM 1045 C CA . ILE A 1 128 ? -6.649 -10.999 1.643 1.00 92.25 128 ILE A CA 1
ATOM 1046 C C . ILE A 1 128 ? -7.124 -10.040 2.734 1.00 92.25 128 ILE A C 1
ATOM 1048 O O . ILE A 1 128 ? -7.497 -10.453 3.835 1.00 92.25 128 ILE A O 1
ATOM 1052 N N . ASN A 1 129 ? -7.116 -8.755 2.407 1.00 93.06 129 ASN A N 1
ATOM 1053 C CA . ASN A 1 129 ? -7.525 -7.675 3.289 1.00 93.06 129 ASN A CA 1
ATOM 1054 C C . ASN A 1 129 ? -8.929 -7.209 2.896 1.00 93.06 129 ASN A C 1
ATOM 1056 O O . ASN A 1 129 ? -9.150 -6.936 1.717 1.00 93.06 129 ASN A O 1
ATOM 1060 N N . TYR A 1 130 ? -9.836 -7.064 3.860 1.00 94.31 130 TYR A N 1
ATOM 1061 C CA . TYR A 1 130 ? -11.116 -6.382 3.657 1.00 94.31 130 TYR A CA 1
ATOM 1062 C C . TYR A 1 130 ? -11.185 -5.137 4.530 1.00 94.31 130 TYR A C 1
ATOM 1064 O O . TYR A 1 130 ? -11.074 -5.222 5.754 1.00 94.31 130 TYR A O 1
ATOM 1072 N N . ASP A 1 131 ? -11.302 -3.993 3.870 1.00 93.50 131 ASP A N 1
ATOM 1073 C CA . ASP A 1 131 ? -11.313 -2.675 4.497 1.00 93.50 131 ASP A CA 1
ATOM 1074 C C . ASP A 1 131 ? -12.744 -2.190 4.763 1.00 93.50 131 ASP A C 1
ATOM 1076 O O . ASP A 1 131 ? -13.718 -2.823 4.354 1.00 93.50 131 ASP A O 1
ATOM 1080 N N . ASP A 1 132 ? -12.856 -1.044 5.437 1.00 94.00 132 ASP A N 1
ATOM 1081 C CA . ASP A 1 132 ? -14.115 -0.321 5.656 1.00 94.00 132 ASP A CA 1
ATOM 1082 C C . ASP A 1 132 ? -15.181 -1.140 6.410 1.00 94.00 132 ASP A C 1
ATOM 1084 O O . ASP A 1 132 ? -16.386 -1.064 6.146 1.00 94.00 132 ASP A O 1
ATOM 1088 N N . VAL A 1 133 ? -14.737 -1.956 7.372 1.00 96.50 133 VAL A N 1
ATOM 1089 C CA . VAL A 1 133 ? -15.634 -2.809 8.158 1.00 96.50 133 VAL A CA 1
ATOM 1090 C C . VAL A 1 133 ? -16.260 -2.004 9.299 1.00 96.50 133 VAL A C 1
ATOM 1092 O O . VAL A 1 133 ? -15.591 -1.661 10.276 1.00 96.50 133 VAL A O 1
ATOM 1095 N N . HIS A 1 134 ? -17.560 -1.731 9.182 1.00 97.25 134 HIS A N 1
ATOM 1096 C CA . HIS A 1 134 ? -18.395 -1.073 10.193 1.00 97.25 134 HIS A CA 1
ATOM 1097 C C . HIS A 1 134 ? -19.882 -1.397 9.959 1.00 97.25 134 HIS A C 1
ATOM 1099 O O . HIS A 1 134 ? -20.270 -1.642 8.815 1.00 97.25 134 HIS A O 1
ATOM 1105 N N . GLN A 1 135 ? -20.730 -1.374 10.995 1.00 96.50 135 GLN A N 1
ATOM 1106 C CA . GLN A 1 135 ? -22.158 -1.720 10.864 1.00 96.50 135 GLN A CA 1
ATOM 1107 C C . GLN A 1 135 ? -22.956 -0.736 9.994 1.00 96.50 135 GLN A C 1
ATOM 1109 O O . GLN A 1 135 ? -23.925 -1.130 9.354 1.00 96.50 135 GLN A O 1
ATOM 1114 N N . ASN A 1 136 ? -22.520 0.526 9.918 1.00 95.12 136 ASN A N 1
ATOM 1115 C CA . ASN A 1 136 ? -23.161 1.547 9.075 1.00 95.12 136 ASN A CA 1
ATOM 1116 C C . ASN A 1 136 ? -22.713 1.498 7.606 1.00 95.12 136 ASN A C 1
ATOM 1118 O O . ASN A 1 136 ? -23.237 2.237 6.778 1.00 95.12 136 ASN A O 1
ATOM 1122 N N . ILE A 1 137 ? -21.751 0.638 7.265 1.00 92.38 137 ILE A N 1
ATOM 1123 C CA . ILE A 1 137 ? -21.283 0.448 5.892 1.00 92.38 137 ILE A CA 1
ATOM 1124 C C . ILE A 1 137 ? -21.838 -0.888 5.405 1.00 92.38 137 ILE A C 1
ATOM 1126 O O . ILE A 1 137 ? -21.693 -1.901 6.086 1.00 92.38 137 ILE A O 1
ATOM 1130 N N . VAL A 1 138 ? -22.475 -0.913 4.231 1.00 92.44 138 VAL A N 1
ATOM 1131 C CA . VAL A 1 138 ? -23.054 -2.142 3.665 1.00 92.44 138 VAL A CA 1
ATOM 1132 C C . VAL A 1 138 ? -21.953 -3.180 3.449 1.00 92.44 138 VAL A C 1
ATOM 1134 O O . VAL A 1 138 ? -21.074 -3.003 2.610 1.00 92.44 138 VAL A O 1
ATOM 1137 N N . GLN A 1 139 ? -22.010 -4.273 4.208 1.00 91.94 139 GLN A N 1
ATOM 1138 C CA . GLN A 1 139 ? -20.989 -5.316 4.180 1.00 91.94 139 GLN A CA 1
ATOM 1139 C C . GLN A 1 139 ? -21.325 -6.424 3.180 1.00 91.94 139 GLN A C 1
ATOM 1141 O O . GLN A 1 139 ? -22.476 -6.841 3.055 1.00 91.94 139 GLN A O 1
ATOM 1146 N N . ASN A 1 140 ? -20.299 -6.957 2.512 1.00 91.50 140 ASN A N 1
ATOM 1147 C CA . ASN A 1 140 ? -20.421 -8.169 1.707 1.00 91.50 140 ASN A CA 1
ATOM 1148 C C . ASN A 1 140 ? -19.961 -9.396 2.518 1.00 91.50 140 ASN A C 1
ATOM 1150 O O . ASN A 1 140 ? -18.774 -9.559 2.811 1.00 91.50 140 ASN A O 1
ATOM 1154 N N . GLU A 1 141 ? -20.895 -10.292 2.849 1.00 92.88 141 GLU A N 1
ATOM 1155 C CA . GLU A 1 141 ? -20.615 -11.516 3.619 1.00 92.88 141 GLU A CA 1
ATOM 1156 C C . GLU A 1 141 ? -19.586 -12.434 2.959 1.00 92.88 141 GLU A C 1
ATOM 1158 O O . GLU A 1 141 ? -18.810 -13.107 3.640 1.00 92.88 141 GLU A O 1
ATOM 1163 N N . GLU A 1 142 ? -19.574 -12.483 1.630 1.00 92.00 142 GLU A N 1
ATOM 1164 C CA . GLU A 1 142 ? -18.614 -13.284 0.883 1.00 92.00 142 GLU A CA 1
ATOM 1165 C C . GLU A 1 142 ? -17.199 -12.732 1.053 1.00 92.00 142 GLU A C 1
ATOM 1167 O O . GLU A 1 142 ? -16.251 -13.504 1.201 1.00 92.00 142 GLU A O 1
ATOM 1172 N N . TYR A 1 143 ? -17.053 -11.406 1.107 1.00 93.38 143 TYR A N 1
ATOM 1173 C CA . TYR A 1 143 ? -15.756 -10.768 1.317 1.00 93.38 143 TYR A CA 1
ATOM 1174 C C . TYR A 1 143 ? -15.250 -11.022 2.730 1.00 93.38 143 TYR A C 1
ATOM 1176 O O . TYR A 1 143 ? -14.095 -11.421 2.888 1.00 93.38 143 TYR A O 1
ATOM 1184 N N . ILE A 1 144 ? -16.120 -10.928 3.741 1.00 94.62 144 ILE A N 1
ATOM 1185 C CA . ILE A 1 144 ? -15.770 -11.301 5.119 1.00 94.62 144 ILE A CA 1
ATOM 1186 C C . ILE A 1 144 ? -15.268 -12.749 5.158 1.00 94.62 144 ILE A C 1
ATOM 1188 O O . ILE A 1 144 ? -14.215 -13.018 5.732 1.00 94.62 144 ILE A O 1
ATOM 1192 N N . LYS A 1 145 ? -15.969 -13.684 4.501 1.00 94.75 145 LYS A N 1
ATOM 1193 C CA . LYS A 1 145 ? -15.574 -15.103 4.454 1.00 94.75 145 LYS A CA 1
ATOM 1194 C C . LYS A 1 145 ? -14.248 -15.335 3.729 1.00 94.75 145 LYS A C 1
ATOM 1196 O O . LYS A 1 145 ? -13.448 -16.137 4.213 1.00 94.75 145 LYS A O 1
ATOM 1201 N N . LYS A 1 146 ? -14.010 -14.655 2.603 1.00 93.44 146 LYS A N 1
ATOM 1202 C CA . LYS A 1 146 ? -12.789 -14.788 1.788 1.00 93.44 146 LYS A CA 1
ATOM 1203 C C . LYS A 1 146 ? -11.557 -14.150 2.427 1.00 93.44 146 LYS A C 1
ATOM 1205 O O . LYS A 1 146 ? -10.451 -14.567 2.115 1.00 93.44 146 LYS A O 1
ATOM 1210 N N . SER A 1 147 ? -11.737 -13.158 3.290 1.00 95.25 147 SER A N 1
ATOM 1211 C CA . SER A 1 147 ? -10.623 -12.377 3.832 1.00 95.25 147 SER A CA 1
ATOM 1212 C C . SER A 1 147 ? -9.863 -13.108 4.923 1.00 95.25 147 SER A C 1
ATOM 1214 O O . SER A 1 147 ? -10.434 -13.930 5.637 1.00 95.25 147 SER A O 1
ATOM 1216 N N . ASP A 1 148 ? -8.591 -12.772 5.085 1.00 95.56 148 ASP A N 1
ATOM 1217 C CA . ASP A 1 148 ? -7.767 -13.231 6.205 1.00 95.56 148 ASP A CA 1
ATOM 1218 C C . ASP A 1 148 ? -7.787 -12.206 7.347 1.00 95.56 148 ASP A C 1
ATOM 1220 O O . ASP A 1 148 ? -7.824 -12.570 8.527 1.00 95.56 148 ASP A O 1
ATOM 1224 N N . ILE A 1 149 ? -7.815 -10.916 6.988 1.00 96.81 149 ILE A N 1
ATOM 1225 C CA . ILE A 1 149 ? -7.867 -9.790 7.920 1.00 96.81 149 ILE A CA 1
ATOM 1226 C C . ILE A 1 149 ? -9.023 -8.843 7.578 1.00 96.81 149 ILE A C 1
ATOM 1228 O O . ILE A 1 149 ? -9.273 -8.535 6.410 1.00 96.81 149 ILE A O 1
ATOM 1232 N N . LEU A 1 150 ? -9.709 -8.371 8.615 1.00 97.75 150 LEU A N 1
ATOM 1233 C CA . LEU A 1 150 ? -10.775 -7.377 8.542 1.00 97.75 150 LEU A CA 1
ATOM 1234 C C . LEU A 1 150 ? -10.273 -6.089 9.196 1.00 97.75 150 LEU A C 1
ATOM 1236 O O . LEU A 1 150 ? -9.919 -6.094 10.379 1.00 97.75 150 LEU A O 1
ATOM 1240 N N . PHE A 1 151 ? -10.227 -4.995 8.444 1.00 97.62 151 PHE A N 1
ATOM 1241 C CA . PHE A 1 151 ? -9.843 -3.687 8.961 1.00 97.62 151 PHE A CA 1
ATOM 1242 C C . PHE A 1 151 ? -11.096 -2.912 9.373 1.00 97.62 151 PHE A C 1
ATOM 1244 O O . PHE A 1 151 ? -11.865 -2.430 8.544 1.00 97.62 151 PHE A O 1
ATOM 1251 N N . VAL A 1 152 ? -11.293 -2.834 10.688 1.00 98.38 152 VAL A N 1
ATOM 1252 C CA . VAL A 1 152 ? -12.472 -2.279 11.354 1.00 98.38 152 VAL A CA 1
ATOM 1253 C C . VAL A 1 152 ? -12.268 -0.800 11.646 1.00 98.38 152 VAL A C 1
ATOM 1255 O O . VAL A 1 152 ? -11.216 -0.415 12.162 1.00 98.38 152 VAL A O 1
ATOM 1258 N N . ILE A 1 153 ? -13.285 0.014 11.374 1.00 98.19 153 ILE A N 1
ATOM 1259 C CA . ILE A 1 153 ? -13.322 1.426 11.770 1.00 98.19 153 ILE A CA 1
ATOM 1260 C C . ILE A 1 153 ? -13.975 1.498 13.159 1.00 98.19 153 ILE A C 1
ATOM 1262 O O . ILE A 1 153 ? -15.119 1.078 13.295 1.00 98.19 153 ILE A O 1
ATOM 1266 N N . PRO A 1 154 ? -13.289 1.956 14.219 1.00 98.31 154 PRO A N 1
ATOM 1267 C CA . PRO A 1 154 ? -13.872 1.967 15.560 1.00 98.31 154 PRO A CA 1
ATOM 1268 C C . PRO A 1 154 ? -15.044 2.945 15.752 1.00 98.31 154 PRO A C 1
ATOM 1270 O O . PRO A 1 154 ? -15.950 2.626 16.519 1.00 98.31 154 PRO A O 1
ATOM 1273 N N . ASP A 1 155 ? -15.012 4.118 15.112 1.00 97.88 155 ASP A N 1
ATOM 1274 C CA . ASP A 1 155 ? -15.952 5.229 15.344 1.00 97.88 155 ASP A CA 1
ATOM 1275 C C . ASP A 1 155 ? -16.332 5.934 14.031 1.00 97.88 155 ASP A C 1
ATOM 1277 O O . ASP A 1 155 ? -15.852 7.024 13.722 1.00 97.88 155 ASP A O 1
ATOM 1281 N N . TYR A 1 156 ? -17.145 5.278 13.206 1.00 96.38 156 TYR A N 1
ATOM 1282 C CA . TYR A 1 156 ? -17.510 5.784 11.882 1.00 96.38 156 TYR A CA 1
ATOM 1283 C C . TYR A 1 156 ? -18.774 6.651 11.958 1.00 96.38 156 TYR A C 1
ATOM 1285 O O . TYR A 1 156 ? -19.796 6.203 12.476 1.00 96.38 156 TYR A O 1
ATOM 1293 N N . GLU A 1 157 ? -18.723 7.879 11.429 1.00 92.94 157 GLU A N 1
ATOM 1294 C CA . GLU A 1 157 ? -19.846 8.838 11.448 1.00 92.94 157 GLU A CA 1
ATOM 1295 C C . GLU A 1 157 ? -20.426 9.078 12.865 1.00 92.94 157 GLU A C 1
ATOM 1297 O O . GLU A 1 157 ? -21.629 9.261 13.050 1.00 92.94 157 GLU A O 1
ATOM 1302 N N . ASN A 1 158 ? -19.559 9.100 13.888 1.00 94.69 158 ASN A N 1
ATOM 1303 C CA . ASN A 1 158 ? -19.907 9.199 15.319 1.00 94.69 158 ASN A CA 1
ATOM 1304 C C . ASN A 1 158 ? -20.740 8.024 15.864 1.00 94.69 158 ASN A C 1
ATOM 1306 O O . ASN A 1 158 ? -21.384 8.151 16.912 1.00 94.69 158 ASN A O 1
ATOM 1310 N N . VAL A 1 159 ? -20.752 6.891 15.164 1.00 97.12 159 VAL A N 1
ATOM 1311 C CA . VAL A 1 159 ? -21.340 5.640 15.637 1.00 97.12 159 VAL A CA 1
ATOM 1312 C C . VAL A 1 159 ? -20.206 4.684 15.951 1.00 97.12 159 VAL A C 1
ATOM 1314 O O . VAL A 1 159 ? -19.368 4.386 15.099 1.00 97.12 159 VAL A O 1
ATOM 1317 N N . LYS A 1 160 ? -20.173 4.182 17.186 1.00 98.31 160 LYS A N 1
ATOM 1318 C CA . LYS A 1 160 ? -19.104 3.281 17.609 1.00 98.31 160 LYS A CA 1
ATOM 1319 C C . LYS A 1 160 ? -19.424 1.874 17.157 1.00 98.31 160 LYS A C 1
ATOM 1321 O O . LYS A 1 160 ? -20.555 1.409 17.292 1.00 98.31 160 LYS A O 1
ATOM 1326 N N . ILE A 1 161 ? -18.402 1.120 16.772 1.00 98.12 161 ILE A N 1
ATOM 1327 C CA . ILE A 1 161 ? -18.533 -0.315 16.483 1.00 98.12 161 ILE A CA 1
ATOM 1328 C C . ILE A 1 161 ? -19.162 -1.087 17.661 1.00 98.12 161 ILE A C 1
ATOM 1330 O O . ILE A 1 161 ? -19.845 -2.083 17.465 1.00 98.12 161 ILE A O 1
ATOM 1334 N N . THR A 1 162 ? -18.979 -0.609 18.899 1.00 98.19 162 THR A N 1
ATOM 1335 C CA . THR A 1 162 ? -19.537 -1.210 20.123 1.00 98.19 162 THR A CA 1
ATOM 1336 C C . THR A 1 162 ? -21.052 -1.083 20.265 1.00 98.19 162 THR A C 1
ATOM 1338 O O . THR A 1 162 ? -21.630 -1.789 21.096 1.00 98.19 162 THR A O 1
ATOM 1341 N N . ASP A 1 163 ? -21.687 -0.190 19.506 1.00 98.06 163 ASP A N 1
ATOM 1342 C CA . ASP A 1 163 ? -23.119 0.092 19.633 1.00 98.06 163 ASP A CA 1
ATOM 1343 C C . ASP A 1 163 ? -23.971 -1.045 19.037 1.00 98.06 163 ASP A C 1
ATOM 1345 O O . ASP A 1 163 ? -25.087 -1.290 19.496 1.00 98.06 163 ASP A O 1
ATOM 1349 N N . ASP A 1 164 ? -23.410 -1.822 18.100 1.00 98.00 164 ASP A N 1
ATOM 1350 C CA . ASP A 1 164 ? -24.024 -3.035 17.555 1.00 98.00 164 ASP A CA 1
ATOM 1351 C C . ASP A 1 164 ? -23.322 -4.306 18.064 1.00 98.00 164 ASP A C 1
ATOM 1353 O O . ASP A 1 164 ? -22.374 -4.841 17.478 1.00 98.00 164 ASP A O 1
ATOM 1357 N N . LYS A 1 165 ? -23.841 -4.847 19.171 1.00 97.94 165 LYS A N 1
ATOM 1358 C CA . LYS A 1 165 ? -23.330 -6.086 19.779 1.00 97.94 165 LYS A CA 1
ATOM 1359 C C . LYS A 1 165 ? -23.461 -7.307 18.864 1.00 97.94 165 LYS A C 1
ATOM 1361 O O . LYS A 1 165 ? -22.649 -8.228 18.980 1.00 97.94 165 LYS A O 1
ATOM 1366 N N . ILE A 1 166 ? -24.468 -7.344 17.987 1.00 98.12 166 ILE A N 1
ATOM 1367 C CA . ILE A 1 166 ? -24.692 -8.473 17.073 1.00 98.12 166 ILE A CA 1
ATOM 1368 C C . ILE A 1 166 ? -23.592 -8.469 16.016 1.00 98.12 166 ILE A C 1
ATOM 1370 O O . ILE A 1 166 ? -22.947 -9.499 15.790 1.00 98.12 166 ILE A O 1
ATOM 1374 N N . PHE A 1 167 ? -23.321 -7.303 15.431 1.00 97.94 167 PHE A N 1
ATOM 1375 C CA . PHE A 1 167 ? -22.253 -7.130 14.456 1.00 97.94 167 PHE A CA 1
ATOM 1376 C C . PHE A 1 167 ? -20.872 -7.413 15.059 1.00 97.94 167 PHE A C 1
ATOM 1378 O O . PHE A 1 167 ? -20.096 -8.182 14.488 1.00 97.94 167 PHE A O 1
ATOM 1385 N N . VAL A 1 168 ? -20.589 -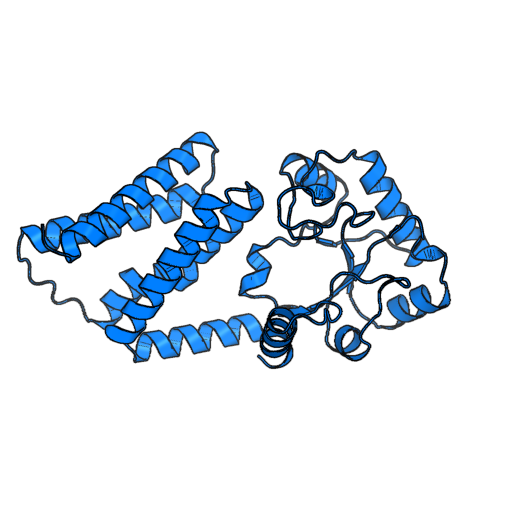6.906 16.264 1.00 98.38 168 VAL A N 1
ATOM 1386 C CA . VAL A 1 168 ? -19.345 -7.223 16.988 1.00 98.38 168 VAL A CA 1
ATOM 1387 C C . VAL A 1 168 ? -19.195 -8.728 17.209 1.00 98.38 168 VAL A C 1
ATOM 1389 O O . VAL A 1 168 ? -18.135 -9.287 16.921 1.00 98.38 168 VAL A O 1
ATOM 1392 N N . ASN A 1 169 ? -20.240 -9.417 17.679 1.00 98.25 169 ASN A N 1
ATOM 1393 C CA . ASN A 1 169 ? -20.177 -10.861 17.910 1.00 98.25 169 ASN A CA 1
ATOM 1394 C C . ASN A 1 169 ? -19.949 -11.646 16.610 1.00 98.25 169 ASN A C 1
ATOM 1396 O O . ASN A 1 169 ? -19.171 -12.602 16.585 1.00 98.25 169 ASN A O 1
ATOM 1400 N N . LYS A 1 170 ? -20.568 -11.216 15.510 1.00 97.88 170 LYS A N 1
ATOM 1401 C CA . LYS A 1 170 ? -20.324 -11.779 14.180 1.00 97.88 170 LYS A CA 1
ATOM 1402 C C . LYS A 1 170 ? -18.858 -11.633 13.757 1.00 97.88 170 LYS A C 1
ATOM 1404 O O . LYS A 1 170 ? -18.258 -12.607 13.308 1.00 97.88 170 LYS A O 1
ATOM 1409 N N . LEU A 1 171 ? -18.251 -10.459 13.938 1.00 98.00 171 LEU A N 1
ATOM 1410 C CA . LEU A 1 171 ? -16.831 -10.263 13.625 1.00 98.00 171 LEU A CA 1
ATOM 1411 C C . LEU A 1 171 ? -15.924 -11.106 14.532 1.00 98.00 171 LEU A C 1
ATOM 1413 O O . LEU A 1 171 ? -14.993 -11.736 14.035 1.00 98.00 171 LEU A O 1
ATOM 1417 N N . LYS A 1 172 ? -16.221 -11.204 15.835 1.00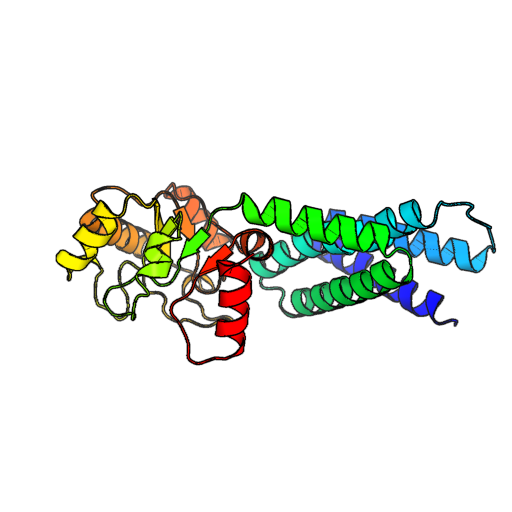 97.19 172 LYS A N 1
ATOM 1418 C CA . LYS A 1 172 ? -15.451 -12.040 16.780 1.00 97.19 172 LYS A CA 1
ATOM 1419 C C . LYS A 1 172 ? -15.477 -13.522 16.416 1.00 97.19 172 LYS A C 1
ATOM 1421 O O . LYS A 1 172 ? -14.452 -14.192 16.487 1.00 97.19 172 LYS A O 1
ATOM 1426 N N . THR A 1 173 ? -16.645 -14.032 16.037 1.00 97.25 173 THR A N 1
ATOM 1427 C CA . THR A 1 173 ? -16.852 -15.454 15.715 1.00 97.25 173 THR A CA 1
ATOM 1428 C C . THR A 1 173 ? -16.413 -15.828 14.299 1.00 97.25 173 THR A C 1
ATOM 1430 O O . THR A 1 173 ? -16.342 -17.010 13.976 1.00 97.25 173 THR A O 1
ATOM 1433 N N . SER A 1 174 ? -16.054 -14.848 13.463 1.00 96.88 174 SER A N 1
ATOM 1434 C CA . SER A 1 174 ? -15.616 -15.072 12.079 1.00 96.88 174 SER A CA 1
ATOM 1435 C C . SER A 1 174 ? -14.283 -15.827 11.943 1.00 96.88 174 SER A C 1
ATOM 1437 O O . SER A 1 174 ? -13.954 -16.297 10.853 1.00 96.88 174 SER A O 1
ATOM 1439 N N . GLY A 1 175 ? -13.494 -15.909 13.023 1.00 96.62 175 GLY A N 1
ATOM 1440 C CA . GLY A 1 175 ? -12.151 -16.498 13.020 1.00 96.62 175 GLY A CA 1
ATOM 1441 C C . GLY A 1 175 ? -11.105 -15.675 12.260 1.00 96.62 175 GLY A C 1
ATOM 1442 O O . GLY A 1 175 ? -9.998 -16.161 12.036 1.00 96.62 175 GLY A O 1
ATOM 1443 N N . LYS A 1 176 ? -11.442 -14.449 11.839 1.00 97.56 176 LYS A N 1
ATOM 1444 C CA . LYS A 1 176 ? -10.540 -13.561 11.098 1.00 97.56 176 LYS A CA 1
ATOM 1445 C C . LYS A 1 176 ? -9.646 -12.760 12.033 1.00 97.56 176 LYS A C 1
ATOM 1447 O O . LYS A 1 176 ? -9.985 -12.513 13.191 1.00 97.56 176 LYS A O 1
ATOM 1452 N N . ILE A 1 177 ? -8.514 -12.302 11.507 1.00 97.88 177 ILE A N 1
ATOM 1453 C CA . ILE A 1 177 ? -7.698 -11.307 12.200 1.00 97.88 177 ILE A CA 1
ATOM 1454 C C . ILE A 1 177 ? -8.437 -9.968 12.115 1.00 97.88 177 ILE A C 1
ATOM 1456 O O . ILE A 1 177 ? -8.882 -9.579 11.039 1.00 97.88 177 ILE A O 1
ATOM 1460 N N . LEU A 1 178 ? -8.561 -9.251 13.230 1.00 98.44 178 LEU A N 1
ATOM 1461 C CA . LEU A 1 178 ? -9.150 -7.912 13.245 1.00 98.44 178 LEU A CA 1
ATOM 1462 C C . LEU A 1 178 ? -8.037 -6.870 13.408 1.00 98.44 178 LEU A C 1
ATOM 1464 O O . LEU A 1 178 ? -7.221 -6.947 14.333 1.00 98.44 178 LEU A O 1
ATOM 1468 N N . GLY A 1 179 ? -7.992 -5.911 12.489 1.00 98.12 179 GLY A N 1
ATOM 1469 C CA . GLY A 1 179 ? -7.101 -4.752 12.514 1.00 98.12 179 GLY A CA 1
ATOM 1470 C C . GLY A 1 179 ? -7.895 -3.450 12.551 1.00 98.12 179 GLY A C 1
ATOM 1471 O O . GLY A 1 179 ? -9.098 -3.446 12.312 1.00 98.12 179 GLY A O 1
ATOM 1472 N N . MET A 1 180 ? -7.227 -2.338 12.841 1.00 98.25 180 MET A N 1
ATOM 1473 C CA . MET A 1 180 ? -7.855 -1.014 12.903 1.00 98.25 180 MET A CA 1
ATOM 1474 C C . MET A 1 180 ? -7.672 -0.253 11.576 1.00 98.25 180 MET A C 1
ATOM 1476 O O . MET A 1 180 ? -6.547 -0.180 11.069 1.00 98.25 180 MET A O 1
ATOM 1480 N N . HIS A 1 181 ? -8.752 0.310 11.018 1.00 96.94 181 HIS A N 1
ATOM 1481 C CA . HIS A 1 181 ? -8.762 1.083 9.765 1.00 96.94 181 HIS A CA 1
ATOM 1482 C C . HIS A 1 181 ? -8.926 2.593 9.986 1.00 96.94 181 HIS A C 1
ATOM 1484 O O . HIS A 1 181 ? -9.945 3.191 9.649 1.00 96.94 181 HIS A O 1
ATOM 1490 N N . GLY A 1 182 ? -7.933 3.229 10.600 1.00 96.44 182 GLY A N 1
ATOM 1491 C CA . GLY A 1 182 ? -8.124 4.578 11.137 1.00 96.44 182 GLY A CA 1
ATOM 1492 C C . GLY A 1 182 ? -8.979 4.575 12.409 1.00 96.44 182 GLY A C 1
ATOM 1493 O O . GLY A 1 182 ? -9.141 3.532 13.038 1.00 96.44 182 GLY A O 1
ATOM 1494 N N . VAL A 1 183 ? -9.474 5.741 12.825 1.00 97.38 183 VAL A N 1
ATOM 1495 C CA . VAL A 1 183 ? -10.380 5.852 13.984 1.00 97.38 183 VAL A CA 1
ATOM 1496 C C . VAL A 1 183 ? -11.779 6.177 13.503 1.00 97.38 183 VAL A C 1
ATOM 1498 O O . VAL A 1 183 ? -12.712 5.455 13.843 1.00 97.38 183 VAL A O 1
ATOM 1501 N N . THR A 1 184 ? -11.895 7.219 12.678 1.00 95.25 184 THR A N 1
ATOM 1502 C CA . THR A 1 184 ? -13.183 7.686 12.159 1.00 95.25 184 THR A CA 1
ATOM 1503 C C . THR A 1 184 ? -13.355 7.497 10.664 1.00 95.25 184 THR A C 1
ATOM 1505 O O . THR A 1 184 ? -14.469 7.604 10.166 1.00 95.25 184 THR A O 1
ATOM 1508 N N . HIS A 1 185 ? -12.262 7.232 9.936 1.00 88.94 185 HIS A N 1
ATOM 1509 C CA . HIS A 1 185 ? -12.252 7.193 8.471 1.00 88.94 185 HIS A CA 1
ATOM 1510 C C . HIS A 1 185 ? -12.647 8.544 7.827 1.00 88.94 185 HIS A C 1
ATOM 1512 O O . HIS A 1 185 ? -12.888 8.632 6.626 1.00 88.94 185 HIS A O 1
ATOM 1518 N N . GLU A 1 186 ? -12.654 9.626 8.615 1.00 83.62 186 GLU A N 1
ATOM 1519 C CA . GLU A 1 186 ? -13.025 10.968 8.174 1.00 83.62 186 GLU A CA 1
ATOM 1520 C C . GLU A 1 186 ? -11.879 11.979 8.356 1.00 83.62 186 GLU A C 1
ATOM 1522 O O . GLU A 1 186 ? -11.281 12.051 9.437 1.00 83.62 186 GLU A O 1
ATOM 1527 N N . PRO A 1 187 ? -11.587 12.797 7.326 1.00 76.62 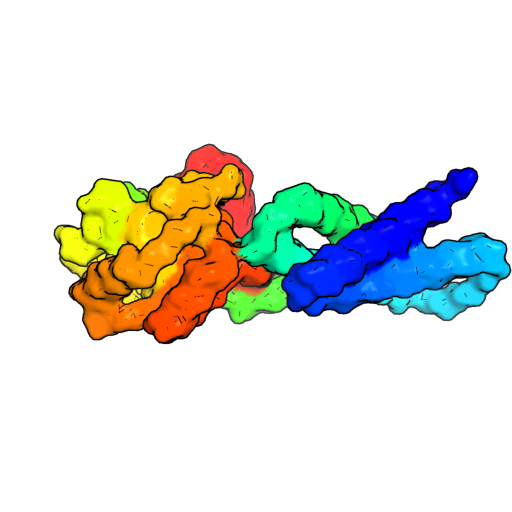187 PRO A N 1
ATOM 1528 C CA . PRO A 1 187 ? -12.181 12.739 5.985 1.00 76.62 187 PRO A CA 1
ATOM 1529 C C . PRO A 1 187 ? -11.714 11.482 5.223 1.00 76.62 187 PRO A C 1
ATOM 1531 O O . PRO A 1 187 ? -10.658 10.931 5.527 1.00 76.62 187 PRO A O 1
ATOM 1534 N N . SER A 1 188 ? -12.483 11.027 4.230 1.00 67.62 188 SER A N 1
ATOM 1535 C CA . SER A 1 188 ? -12.156 9.883 3.364 1.00 67.62 188 SER A CA 1
ATOM 1536 C C . SER A 1 188 ? -11.804 10.377 1.960 1.00 67.62 188 SER A C 1
ATOM 1538 O O . SER A 1 188 ? -12.633 10.450 1.057 1.00 67.62 188 SER A O 1
ATOM 1540 N N . SER A 1 189 ? -10.554 10.800 1.758 1.00 66.62 189 SER A N 1
ATOM 1541 C CA . SER A 1 189 ? -10.125 11.307 0.452 1.00 66.62 189 SER A CA 1
ATOM 1542 C C . SER A 1 189 ? -8.742 10.816 0.039 1.00 66.62 189 SER A C 1
ATOM 1544 O O . SER A 1 189 ? -7.739 11.056 0.718 1.00 66.62 189 SER A O 1
ATOM 1546 N N . TYR A 1 190 ? -8.686 10.228 -1.161 1.00 63.81 190 TYR A N 1
ATOM 1547 C CA . TYR A 1 190 ? -7.448 9.890 -1.867 1.00 63.81 190 TYR A CA 1
ATOM 1548 C C . TYR A 1 190 ? -6.658 11.133 -2.324 1.00 63.81 190 TYR A C 1
ATOM 1550 O O . TYR A 1 190 ? -5.488 11.017 -2.690 1.00 63.81 190 TYR A O 1
ATOM 1558 N N . THR A 1 191 ? -7.256 12.330 -2.273 1.00 59.31 191 THR A N 1
ATOM 1559 C CA . THR A 1 191 ? -6.661 13.601 -2.719 1.00 59.31 191 THR A CA 1
ATOM 1560 C C . THR A 1 191 ? -6.182 14.487 -1.564 1.00 59.31 191 THR A C 1
ATOM 1562 O O . THR A 1 191 ? -6.235 15.706 -1.661 1.00 59.31 191 THR A O 1
ATOM 1565 N N . GLN A 1 192 ? -5.579 13.877 -0.531 1.00 55.50 192 GLN A N 1
ATOM 1566 C CA . GLN A 1 192 ? -4.731 14.525 0.501 1.00 55.50 192 GLN A CA 1
ATOM 1567 C C . GLN A 1 192 ? -5.402 14.923 1.827 1.00 55.50 192 GLN A C 1
ATOM 1569 O O . GLN A 1 192 ? -4.768 15.582 2.647 1.00 55.50 192 GLN A O 1
ATOM 1574 N N . LYS A 1 193 ? -6.637 14.493 2.101 1.00 70.69 193 LYS A N 1
ATOM 1575 C CA . LYS A 1 193 ? -7.290 14.763 3.398 1.00 70.69 193 LYS A CA 1
ATOM 1576 C C . LYS A 1 193 ? -7.849 13.516 4.067 1.00 70.69 193 LYS A C 1
ATOM 1578 O O . LYS A 1 193 ? -8.809 13.620 4.807 1.00 70.69 193 LYS A O 1
ATOM 1583 N N . ALA A 1 194 ? -7.282 12.340 3.809 1.00 83.81 194 ALA A N 1
ATOM 1584 C CA . ALA A 1 194 ? -7.648 11.186 4.619 1.00 83.81 194 ALA A CA 1
ATOM 1585 C C . ALA A 1 194 ? -7.266 11.443 6.087 1.00 83.81 194 ALA A C 1
ATOM 1587 O O . ALA A 1 194 ? -6.254 12.104 6.326 1.00 83.81 194 ALA A O 1
ATOM 1588 N N . GLU A 1 195 ? -8.019 10.903 7.042 1.00 90.69 195 GLU A N 1
ATOM 1589 C CA . GLU A 1 195 ? -7.816 11.099 8.487 1.00 90.69 195 GLU A CA 1
ATOM 1590 C C . GLU A 1 195 ? -6.333 11.131 8.924 1.00 90.69 195 GLU A C 1
ATOM 1592 O O . GLU A 1 195 ? -5.899 12.045 9.621 1.00 90.69 195 GLU A O 1
ATOM 1597 N N . PHE A 1 196 ? -5.538 10.157 8.470 1.00 92.31 196 PHE A N 1
ATOM 1598 C CA . PHE A 1 196 ? -4.131 9.988 8.856 1.00 92.31 196 PHE A CA 1
ATOM 1599 C C . PHE A 1 196 ? -3.118 10.656 7.913 1.00 92.31 196 PHE A C 1
ATOM 1601 O O . PHE A 1 196 ? -1.912 10.627 8.189 1.00 92.31 196 PHE A O 1
ATOM 1608 N N . GLY A 1 197 ? -3.602 11.298 6.849 1.00 87.31 197 GLY A N 1
ATOM 1609 C CA . GLY A 1 197 ? -2.846 12.229 6.010 1.00 87.31 197 GLY A CA 1
ATOM 1610 C C . GLY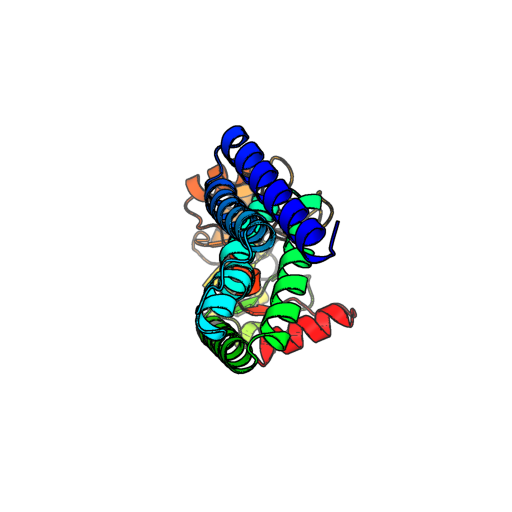 A 1 197 ? -2.685 13.619 6.631 1.00 87.31 197 GLY A C 1
ATOM 1611 O O . GLY A 1 197 ? -1.990 14.459 6.067 1.00 87.31 197 GLY A O 1
ATOM 1612 N N . LEU A 1 198 ? -3.311 13.855 7.786 1.00 89.00 198 LEU A N 1
ATOM 1613 C CA . LEU A 1 198 ? -3.182 15.055 8.611 1.00 89.00 198 LEU A CA 1
ATOM 1614 C C . LEU A 1 198 ? -2.565 14.689 9.967 1.00 89.00 198 LEU A C 1
ATOM 1616 O O . LEU A 1 198 ? -2.665 13.532 10.370 1.00 89.00 198 LEU A O 1
ATOM 1620 N N . PRO A 1 199 ? -1.938 15.622 10.704 1.00 93.06 199 PRO A N 1
ATOM 1621 C CA . PRO A 1 199 ? -1.423 15.327 12.038 1.00 93.06 199 PRO A CA 1
ATOM 1622 C C . PRO A 1 199 ? -2.547 14.855 12.972 1.00 93.06 199 PRO A C 1
ATOM 1624 O O . PRO A 1 199 ? -3.496 15.590 13.241 1.00 93.06 199 PRO A O 1
ATOM 1627 N N . VAL A 1 200 ? -2.438 13.628 13.490 1.00 94.62 200 VAL A N 1
ATOM 1628 C CA . VAL A 1 200 ? -3.408 13.040 14.429 1.00 94.62 200 VAL A CA 1
ATOM 1629 C C . VAL A 1 200 ? -2.796 12.990 15.827 1.00 94.62 200 VAL A C 1
ATOM 1631 O O . VAL A 1 200 ? -1.617 12.666 16.000 1.00 94.62 200 VAL A O 1
ATOM 1634 N N . SER A 1 201 ? -3.575 13.326 16.855 1.00 97.25 201 SER A N 1
ATOM 1635 C CA . SER A 1 201 ? -3.113 13.247 18.243 1.00 97.25 201 SER A CA 1
ATOM 1636 C C . SER A 1 201 ? -3.010 11.789 18.715 1.00 97.25 201 SER A C 1
ATOM 1638 O O . SER A 1 201 ? -3.833 10.946 18.363 1.00 97.25 201 SER A O 1
ATOM 1640 N N . GLU A 1 202 ? -2.025 11.483 19.569 1.00 97.62 202 GLU A N 1
ATOM 1641 C CA . GLU A 1 202 ? -1.902 10.155 20.203 1.00 97.62 202 GLU A CA 1
ATOM 1642 C C . GLU A 1 202 ? -3.165 9.804 21.015 1.00 97.62 202 GLU A C 1
ATOM 1644 O O . GLU A 1 202 ? -3.578 8.645 21.059 1.00 97.62 202 GLU A O 1
ATOM 1649 N N . LYS A 1 203 ? -3.838 10.824 21.572 1.00 98.06 203 LYS A N 1
ATOM 1650 C CA . LYS A 1 203 ? -5.129 10.697 22.261 1.00 98.06 203 LYS A CA 1
ATOM 1651 C C . LYS A 1 203 ? -6.216 10.123 21.345 1.00 98.06 203 LYS A C 1
ATOM 1653 O O . LYS A 1 203 ? -6.814 9.123 21.724 1.00 98.06 203 LYS A O 1
ATOM 1658 N N . LYS A 1 204 ? -6.416 10.678 20.138 1.00 97.62 204 LYS A N 1
ATOM 1659 C CA . LYS A 1 204 ? -7.430 10.179 19.186 1.00 97.62 204 LYS A CA 1
ATOM 1660 C C . LYS A 1 204 ? -7.176 8.712 18.817 1.00 97.62 204 LYS A C 1
ATOM 1662 O O . LYS A 1 204 ? -8.099 7.906 18.805 1.00 97.62 204 LYS A O 1
ATOM 1667 N N . ILE A 1 205 ? -5.912 8.347 18.578 1.00 98.31 205 ILE A N 1
ATOM 1668 C CA . ILE A 1 205 ? -5.525 6.962 18.256 1.00 98.31 205 ILE A CA 1
ATOM 1669 C C . ILE A 1 205 ? -5.836 6.032 19.436 1.00 98.31 205 ILE A C 1
ATOM 1671 O O . ILE A 1 205 ? -6.425 4.971 19.249 1.00 98.31 205 ILE A O 1
ATOM 1675 N N . THR A 1 206 ? -5.489 6.449 20.655 1.00 98.50 206 THR A N 1
ATOM 1676 C CA . THR A 1 206 ? -5.728 5.673 21.881 1.00 98.50 206 THR A CA 1
ATOM 1677 C C . THR A 1 206 ? -7.222 5.508 22.174 1.00 98.50 206 THR A C 1
ATOM 1679 O O . THR A 1 206 ? -7.646 4.440 22.611 1.00 98.50 206 THR A O 1
ATOM 1682 N N . GLU A 1 207 ? -8.037 6.529 21.907 1.00 98.44 207 GLU A N 1
ATOM 1683 C CA . GLU A 1 207 ? -9.500 6.453 22.011 1.00 98.44 207 GLU A CA 1
ATOM 1684 C C . GLU A 1 207 ? -10.074 5.428 21.027 1.00 98.44 207 GLU A C 1
ATOM 1686 O O . GLU A 1 207 ? -10.828 4.549 21.446 1.00 98.44 207 GLU A O 1
ATOM 1691 N N . GLY A 1 208 ? -9.640 5.456 19.762 1.00 98.31 208 GLY A N 1
ATOM 1692 C CA . GLY A 1 208 ? -10.009 4.441 18.770 1.00 98.31 208 GLY A CA 1
ATOM 1693 C C . GLY A 1 208 ? -9.594 3.026 19.181 1.00 98.31 208 GLY A C 1
ATOM 1694 O O . GLY A 1 208 ? -10.406 2.101 19.130 1.00 98.31 208 GLY A O 1
ATOM 1695 N N . MET A 1 209 ? -8.366 2.859 19.685 1.00 98.62 209 MET A N 1
ATOM 1696 C CA . MET A 1 209 ? -7.892 1.575 20.215 1.00 98.62 209 MET A CA 1
ATOM 1697 C C . MET A 1 209 ? -8.736 1.085 21.391 1.00 98.62 209 MET A C 1
ATOM 1699 O O . MET A 1 209 ? -8.995 -0.111 21.485 1.00 98.62 209 MET A O 1
ATOM 1703 N N . LYS A 1 210 ? -9.171 1.983 22.281 1.00 98.75 210 LYS A N 1
ATOM 1704 C CA . LYS A 1 210 ? -10.023 1.626 23.419 1.00 98.75 210 LYS A CA 1
ATOM 1705 C C . LYS A 1 210 ? -11.409 1.181 22.959 1.00 98.75 210 LYS A C 1
ATOM 1707 O O . LYS A 1 210 ? -11.943 0.220 23.503 1.00 98.75 210 LYS A O 1
ATOM 1712 N N . ILE A 1 211 ? -11.988 1.844 21.958 1.00 98.75 211 ILE A N 1
ATOM 1713 C CA . ILE A 1 211 ? -13.264 1.420 21.359 1.00 98.75 211 ILE A CA 1
ATOM 1714 C C . ILE A 1 211 ? -13.113 0.025 20.732 1.00 98.75 211 ILE A C 1
ATOM 1716 O O . ILE A 1 211 ? -13.933 -0.857 20.988 1.00 98.75 211 ILE A O 1
ATOM 1720 N N . PHE A 1 212 ? -12.025 -0.203 19.994 1.00 98.69 212 PHE A N 1
ATOM 1721 C CA . PHE A 1 212 ? -11.692 -1.511 19.429 1.00 98.69 212 PHE A CA 1
ATOM 1722 C C . PHE A 1 212 ? -11.521 -2.589 20.517 1.00 98.69 212 PHE A C 1
ATOM 1724 O O . PHE A 1 212 ? -12.106 -3.668 20.430 1.00 98.69 212 PHE A O 1
ATOM 1731 N N . GLU A 1 213 ? -10.756 -2.294 21.571 1.00 98.69 213 GLU A N 1
ATOM 1732 C CA . GLU A 1 213 ? -10.516 -3.203 22.697 1.00 98.69 213 GLU A CA 1
ATOM 1733 C C . GLU A 1 213 ? -11.812 -3.541 23.437 1.00 98.69 213 GLU A C 1
ATOM 1735 O O . GLU A 1 213 ? -12.051 -4.708 23.742 1.00 98.69 213 GLU A O 1
ATOM 1740 N N . ASN A 1 214 ? -12.693 -2.562 23.642 1.00 98.56 214 ASN A N 1
ATOM 1741 C CA . ASN A 1 214 ? -14.008 -2.788 24.238 1.00 98.56 214 ASN A CA 1
ATOM 1742 C C . ASN A 1 214 ? -14.889 -3.709 23.378 1.00 98.56 214 ASN A C 1
ATOM 1744 O O . ASN A 1 214 ? -15.644 -4.512 23.924 1.00 98.56 214 ASN A O 1
ATOM 1748 N N . ALA A 1 215 ? -14.803 -3.613 22.048 1.00 98.50 215 ALA A N 1
ATOM 1749 C CA . ALA A 1 215 ? -15.565 -4.472 21.145 1.00 98.50 215 ALA A CA 1
ATOM 1750 C C . ALA A 1 215 ? -15.036 -5.915 21.146 1.00 98.50 215 ALA A C 1
ATOM 1752 O O . ALA A 1 215 ? -15.799 -6.877 21.273 1.00 98.50 215 ALA A O 1
ATOM 1753 N N . PHE A 1 216 ? -13.719 -6.090 21.027 1.00 98.38 216 PHE A N 1
ATOM 1754 C CA . PHE A 1 216 ? -13.133 -7.396 20.710 1.00 98.38 216 PHE A CA 1
ATOM 1755 C C . PHE A 1 216 ? -12.457 -8.092 21.896 1.00 98.38 216 PHE A C 1
ATOM 1757 O O . PHE A 1 216 ? -12.247 -9.305 21.845 1.00 98.38 216 PHE A O 1
ATOM 1764 N N . GLY A 1 217 ? -12.212 -7.374 22.993 1.00 98.00 217 GLY A N 1
ATOM 1765 C CA . GLY A 1 217 ? -11.555 -7.875 24.204 1.00 98.00 217 GLY A CA 1
ATOM 1766 C C . GLY A 1 217 ? -10.026 -7.899 24.120 1.00 98.00 217 GLY A C 1
ATOM 1767 O O . GLY A 1 217 ? -9.382 -8.513 24.965 1.00 98.00 217 GLY A O 1
ATOM 1768 N N . TYR A 1 218 ? -9.440 -7.279 23.093 1.00 98.19 218 TYR A N 1
ATOM 1769 C CA . TYR A 1 218 ? -7.994 -7.175 22.904 1.00 98.19 218 TYR A CA 1
ATOM 1770 C C . TYR A 1 218 ? -7.627 -5.931 22.090 1.00 98.19 218 TYR A C 1
ATOM 1772 O O . TYR A 1 218 ? -8.412 -5.447 21.276 1.00 98.19 218 TYR A O 1
ATOM 1780 N N . LYS A 1 219 ? -6.402 -5.429 22.277 1.00 98.31 219 LYS A N 1
ATOM 1781 C CA . LYS A 1 219 ? -5.873 -4.289 21.514 1.00 98.31 219 LYS A CA 1
ATOM 1782 C C . LYS A 1 219 ? -5.554 -4.678 20.067 1.00 98.31 219 LYS A C 1
ATOM 1784 O O . LYS A 1 219 ? -5.027 -5.774 19.847 1.00 98.31 219 LYS A O 1
ATOM 1789 N N . PRO A 1 220 ? -5.800 -3.794 19.083 1.00 98.12 220 PRO A N 1
ATOM 1790 C CA . PRO A 1 220 ? -5.462 -4.086 17.695 1.00 98.12 220 PRO A CA 1
ATOM 1791 C C . PRO A 1 220 ? -3.947 -4.287 17.553 1.00 98.12 220 PRO A C 1
ATOM 1793 O O . PRO A 1 220 ? -3.158 -3.517 18.096 1.00 98.12 220 PRO A O 1
ATOM 1796 N N . LYS A 1 221 ? -3.535 -5.323 16.812 1.00 98.12 221 LYS A N 1
ATOM 1797 C CA . LYS A 1 221 ? -2.118 -5.576 16.471 1.00 98.12 221 LYS A CA 1
ATOM 1798 C C . LYS A 1 221 ? -1.722 -5.001 15.115 1.00 98.12 221 LYS A C 1
ATOM 1800 O O . LYS A 1 221 ? -0.545 -4.764 14.865 1.00 98.12 221 LYS A O 1
ATOM 1805 N N . PHE A 1 222 ? -2.702 -4.791 14.242 1.00 97.94 222 PHE A N 1
ATOM 1806 C CA . PHE A 1 222 ? -2.511 -4.292 12.889 1.00 97.94 222 PHE A CA 1
ATOM 1807 C C . PHE A 1 222 ? -3.265 -2.986 12.705 1.00 97.94 222 PHE A C 1
ATOM 1809 O O . PHE A 1 222 ? -4.391 -2.837 13.183 1.00 97.94 222 PHE A O 1
ATOM 1816 N N . PHE A 1 223 ? -2.648 -2.068 11.974 1.00 97.38 223 PHE A N 1
ATOM 1817 C CA . PHE A 1 223 ? -3.242 -0.801 11.591 1.00 97.38 223 PHE A CA 1
ATOM 1818 C C . PHE A 1 223 ? -3.105 -0.597 10.090 1.00 97.38 223 PHE A C 1
ATOM 1820 O O . PHE A 1 223 ? -2.046 -0.858 9.517 1.00 97.38 223 PHE A O 1
ATOM 1827 N N . LYS A 1 224 ? -4.144 -0.069 9.457 1.00 94.94 224 LYS A N 1
ATOM 1828 C CA . LYS A 1 224 ? -4.106 0.362 8.064 1.00 94.94 224 LYS A CA 1
ATOM 1829 C C . LYS A 1 224 ? -4.742 1.734 7.955 1.00 94.94 224 LYS A C 1
ATOM 1831 O O . LYS A 1 224 ? -5.875 1.920 8.382 1.00 94.94 224 LYS A O 1
ATOM 1836 N N . ALA A 1 225 ? -4.021 2.695 7.389 1.00 92.88 225 ALA A N 1
ATOM 1837 C CA . ALA A 1 225 ? -4.551 4.042 7.230 1.00 92.88 225 ALA A CA 1
ATOM 1838 C C . ALA A 1 225 ? -5.643 4.082 6.142 1.00 92.88 225 ALA A C 1
ATOM 1840 O O . ALA A 1 225 ? -5.437 3.482 5.079 1.00 92.88 225 ALA A O 1
ATOM 1841 N N . PRO A 1 226 ? -6.744 4.826 6.357 1.00 90.62 226 PRO A N 1
ATOM 1842 C CA . PRO A 1 226 ? -7.715 5.145 5.313 1.00 90.62 226 PRO A CA 1
ATOM 1843 C C . PRO A 1 226 ? -7.028 5.683 4.056 1.00 90.62 226 PRO A C 1
ATOM 1845 O O . PRO A 1 226 ? -6.097 6.496 4.136 1.00 90.62 226 PRO A O 1
ATOM 1848 N N . CYS A 1 227 ? -7.452 5.202 2.887 1.00 85.19 227 CYS A N 1
ATOM 1849 C CA . CYS A 1 227 ? -6.882 5.577 1.585 1.00 85.19 227 CYS A CA 1
ATOM 1850 C C . CYS A 1 227 ? -5.349 5.391 1.465 1.00 85.19 227 CYS A C 1
ATOM 1852 O O . CYS A 1 227 ? -4.732 5.989 0.580 1.00 85.19 227 CYS A O 1
ATOM 1854 N N . TYR A 1 228 ? -4.721 4.602 2.349 1.00 86.06 228 TYR A N 1
ATOM 1855 C CA . TYR A 1 228 ? -3.262 4.450 2.474 1.00 86.06 228 TYR A CA 1
ATOM 1856 C C . TYR A 1 228 ? -2.485 5.753 2.716 1.00 86.06 228 TYR A C 1
ATOM 1858 O O . TYR A 1 228 ? -1.274 5.810 2.489 1.00 86.06 228 TYR A O 1
ATOM 1866 N N . ASN A 1 229 ? -3.160 6.805 3.175 1.00 85.44 229 ASN A N 1
ATOM 1867 C CA . ASN A 1 229 ? -2.528 8.092 3.414 1.00 85.44 229 ASN A CA 1
ATOM 1868 C C . ASN A 1 229 ? -2.139 8.206 4.892 1.00 85.44 229 ASN A C 1
ATOM 1870 O O . ASN A 1 229 ? -2.998 8.287 5.770 1.00 85.44 229 ASN A O 1
ATOM 1874 N N . LEU A 1 230 ? -0.833 8.164 5.156 1.00 87.88 230 LEU A N 1
ATOM 1875 C CA . LEU A 1 230 ? -0.277 8.127 6.502 1.00 87.88 230 LEU A CA 1
ATOM 1876 C C . LEU A 1 230 ? 0.962 9.013 6.603 1.00 87.88 230 LEU A C 1
ATOM 1878 O O . LEU A 1 230 ? 2.008 8.682 6.042 1.00 87.88 230 LEU A O 1
ATOM 1882 N N . LEU A 1 231 ? 0.868 10.092 7.381 1.00 88.12 231 LEU A N 1
ATOM 1883 C CA . LEU A 1 231 ? 2.032 10.918 7.697 1.00 88.12 231 LEU A CA 1
ATOM 1884 C C . LEU A 1 231 ? 3.079 10.130 8.508 1.00 88.12 231 LEU A C 1
ATOM 1886 O O . LEU A 1 231 ? 2.706 9.377 9.419 1.00 88.12 231 LEU A O 1
ATOM 1890 N N . PRO A 1 232 ? 4.389 10.339 8.263 1.00 87.25 232 PRO A N 1
ATOM 1891 C CA . PRO A 1 232 ? 5.457 9.683 9.018 1.00 87.25 232 PRO A CA 1
ATOM 1892 C C . PRO A 1 232 ? 5.348 9.861 10.540 1.00 87.25 232 PRO A C 1
ATOM 1894 O O . PRO A 1 232 ? 5.538 8.904 11.287 1.00 87.25 232 PRO A O 1
ATOM 1897 N N . GLU A 1 233 ? 4.978 11.052 11.013 1.00 92.38 233 GLU A N 1
ATOM 1898 C CA . GLU A 1 233 ? 4.779 11.329 12.444 1.00 92.38 233 GLU A CA 1
ATOM 1899 C C . GLU A 1 233 ? 3.624 10.535 13.070 1.00 92.38 233 GLU A C 1
ATOM 1901 O O . GLU A 1 233 ? 3.703 10.133 14.230 1.00 92.38 233 GLU A O 1
ATOM 1906 N N . ASN A 1 234 ? 2.556 10.272 12.314 1.00 94.31 234 ASN A N 1
ATOM 1907 C CA . ASN A 1 234 ? 1.447 9.448 12.780 1.00 94.31 234 ASN A CA 1
ATOM 1908 C C . ASN A 1 234 ? 1.851 7.979 12.828 1.00 94.31 234 ASN A C 1
ATOM 1910 O O . ASN A 1 234 ? 1.508 7.289 13.786 1.00 94.31 234 ASN A O 1
ATOM 1914 N N . LYS A 1 235 ? 2.622 7.517 11.834 1.00 93.56 235 LYS A N 1
ATOM 1915 C CA . LYS A 1 235 ? 3.174 6.159 11.816 1.00 93.56 235 LYS A CA 1
ATOM 1916 C C . LYS A 1 235 ? 3.974 5.869 13.090 1.00 93.56 235 LYS A C 1
ATOM 1918 O O . LYS A 1 235 ? 3.716 4.856 13.729 1.00 93.56 235 LYS A O 1
ATOM 1923 N N . VAL A 1 236 ? 4.855 6.784 13.503 1.00 95.06 236 VAL A N 1
ATOM 1924 C CA . VAL A 1 236 ? 5.636 6.637 14.747 1.00 95.06 236 VAL A CA 1
ATOM 1925 C C . VAL A 1 236 ? 4.726 6.492 15.970 1.00 95.06 236 VAL A C 1
ATOM 1927 O O . VAL A 1 236 ? 4.963 5.622 16.804 1.00 95.06 236 VAL A O 1
ATOM 1930 N N . LYS A 1 237 ? 3.661 7.299 16.073 1.00 97.75 237 LYS A N 1
ATOM 1931 C CA . LYS A 1 237 ? 2.688 7.196 17.178 1.00 97.75 237 LYS A CA 1
ATOM 1932 C C . LYS A 1 237 ? 1.978 5.836 17.177 1.00 97.75 237 LYS A C 1
ATOM 1934 O O . LYS A 1 237 ? 1.861 5.215 18.226 1.00 97.75 237 LYS A O 1
ATOM 1939 N N . ILE A 1 238 ? 1.540 5.360 16.010 1.00 97.88 238 ILE A N 1
ATOM 1940 C CA . ILE A 1 238 ? 0.859 4.064 15.842 1.00 97.88 238 ILE A CA 1
ATOM 1941 C C . ILE A 1 238 ? 1.780 2.897 16.227 1.00 97.88 238 ILE A C 1
ATOM 1943 O O . ILE A 1 238 ? 1.372 2.015 16.983 1.00 97.88 238 ILE A O 1
ATOM 1947 N N . GLU A 1 239 ? 3.027 2.906 15.750 1.00 96.75 239 GLU A N 1
ATOM 1948 C CA . GLU A 1 239 ? 4.016 1.861 16.046 1.00 96.75 239 GLU A CA 1
ATOM 1949 C C . GLU A 1 239 ? 4.421 1.870 17.527 1.00 96.75 239 GLU A C 1
ATOM 1951 O O . GLU A 1 239 ? 4.509 0.811 18.147 1.00 96.75 239 GLU A O 1
ATOM 1956 N N . LYS A 1 240 ? 4.568 3.056 18.136 1.00 98.06 240 LYS A N 1
ATOM 1957 C CA . LYS A 1 240 ? 4.790 3.216 19.585 1.00 98.06 240 LYS A CA 1
ATOM 1958 C C . LYS A 1 240 ? 3.649 2.619 20.416 1.00 98.06 240 LYS A C 1
ATOM 1960 O O . LYS A 1 240 ? 3.895 2.094 21.498 1.00 98.06 240 LYS A O 1
ATOM 1965 N N . LEU A 1 241 ? 2.416 2.668 19.911 1.00 98.12 241 LEU A N 1
ATOM 1966 C CA . LEU A 1 241 ? 1.244 2.051 20.540 1.00 98.12 241 LEU A CA 1
ATOM 1967 C C . LEU A 1 241 ? 1.150 0.529 20.297 1.00 98.12 241 LEU A C 1
ATOM 1969 O O . LEU A 1 241 ? 0.184 -0.100 20.726 1.00 98.12 241 LEU A O 1
ATOM 1973 N N . GLY A 1 242 ? 2.154 -0.078 19.653 1.00 97.94 242 GLY A N 1
ATOM 1974 C CA . GLY A 1 242 ? 2.281 -1.528 19.485 1.00 97.94 242 GLY A CA 1
ATOM 1975 C C . GLY A 1 242 ? 1.577 -2.098 18.252 1.00 97.94 242 GLY A C 1
ATOM 1976 O O . GLY A 1 242 ? 1.443 -3.317 18.143 1.00 97.94 242 GLY A O 1
ATOM 1977 N N . MET A 1 243 ? 1.125 -1.250 17.324 1.00 98.06 243 MET A N 1
ATOM 1978 C CA . MET A 1 243 ? 0.483 -1.688 16.084 1.00 98.06 243 MET A CA 1
ATOM 1979 C C . MET A 1 243 ? 1.481 -1.776 14.928 1.00 98.06 243 MET A C 1
ATOM 1981 O O . MET A 1 243 ? 2.267 -0.862 14.689 1.00 98.06 243 MET A O 1
ATOM 1985 N N . THR A 1 244 ? 1.392 -2.848 14.142 1.00 95.81 244 THR A N 1
ATOM 1986 C CA . THR A 1 244 ? 2.104 -2.970 12.865 1.00 95.81 244 THR A CA 1
ATOM 1987 C C . THR A 1 244 ? 1.308 -2.274 11.767 1.00 95.81 244 THR A C 1
ATOM 1989 O O . THR A 1 244 ? 0.158 -2.633 11.504 1.00 95.81 244 THR A O 1
ATOM 1992 N N . VAL A 1 245 ? 1.919 -1.291 11.106 1.00 93.44 245 VAL A N 1
ATOM 1993 C CA . VAL A 1 245 ? 1.293 -0.570 9.991 1.00 93.44 245 VAL A CA 1
ATOM 1994 C C . VAL A 1 245 ? 1.382 -1.382 8.702 1.00 93.44 245 VAL A C 1
ATOM 1996 O O . VAL A 1 245 ? 2.474 -1.718 8.249 1.00 93.44 245 VAL A O 1
ATOM 1999 N N . ILE A 1 246 ? 0.233 -1.633 8.078 1.00 91.25 246 ILE A N 1
ATOM 2000 C CA . ILE A 1 246 ? 0.109 -2.277 6.769 1.00 91.25 246 ILE A CA 1
ATOM 2001 C C . ILE A 1 246 ? -0.004 -1.183 5.704 1.00 91.25 246 ILE A C 1
ATOM 2003 O O . ILE A 1 246 ? -1.022 -0.497 5.595 1.00 91.25 246 ILE A O 1
ATOM 2007 N N . GLY A 1 247 ? 1.084 -0.986 4.957 1.00 83.12 247 GLY A N 1
ATOM 2008 C CA . GLY A 1 247 ? 1.232 0.097 3.994 1.00 83.12 247 GLY A CA 1
ATOM 2009 C C . GLY A 1 247 ? 0.841 -0.259 2.552 1.00 83.12 247 GLY A C 1
ATOM 2010 O O . GLY A 1 247 ? 0.455 -1.389 2.246 1.00 83.12 247 GLY A O 1
ATOM 2011 N N . PRO A 1 248 ? 0.931 0.717 1.636 1.00 74.94 248 PRO A N 1
ATOM 2012 C CA . PRO A 1 248 ? 0.542 0.598 0.228 1.00 74.94 248 PRO A CA 1
ATOM 2013 C C . PRO A 1 248 ? 1.471 -0.290 -0.604 1.00 74.94 248 PRO A C 1
ATOM 2015 O O . PRO A 1 248 ? 1.065 -0.738 -1.670 1.00 74.94 248 PRO A O 1
ATOM 2018 N N . GLU A 1 249 ? 2.677 -0.618 -0.131 1.00 68.25 249 GLU A N 1
ATOM 2019 C CA . GLU A 1 249 ? 3.514 -1.685 -0.710 1.00 68.25 249 GLU A CA 1
ATOM 2020 C C . GLU A 1 249 ? 2.759 -3.009 -0.827 1.00 68.25 249 GLU A C 1
ATOM 2022 O O . GLU A 1 249 ? 3.036 -3.825 -1.706 1.00 68.25 249 GLU A O 1
ATOM 2027 N N . THR A 1 250 ? 1.762 -3.201 0.034 1.00 67.56 250 THR A N 1
ATOM 2028 C CA . THR A 1 250 ? 0.899 -4.364 -0.020 1.00 67.56 250 THR A CA 1
ATOM 2029 C C . THR A 1 250 ? -0.142 -4.293 -1.131 1.00 67.56 250 THR A C 1
ATOM 2031 O O . THR A 1 250 ? -0.661 -5.330 -1.485 1.00 67.56 250 THR A O 1
ATOM 2034 N N . LEU A 1 251 ? -0.442 -3.153 -1.757 1.00 68.81 251 LEU A N 1
ATOM 2035 C CA . LEU A 1 251 ? -1.490 -3.078 -2.790 1.00 68.81 251 LEU A CA 1
ATOM 2036 C C . LEU A 1 251 ? -1.182 -3.905 -4.041 1.00 68.81 251 LEU A C 1
ATOM 2038 O O . LEU A 1 251 ? -2.073 -4.540 -4.602 1.00 68.81 251 LEU A O 1
ATOM 2042 N N . MET A 1 252 ? 0.078 -3.910 -4.479 1.00 71.19 252 MET A N 1
ATOM 2043 C CA . MET A 1 252 ? 0.475 -4.657 -5.677 1.00 71.19 252 MET A CA 1
ATOM 2044 C C . MET A 1 252 ? 0.435 -6.169 -5.454 1.00 71.19 252 MET A C 1
ATOM 2046 O O . MET A 1 252 ? 0.117 -6.917 -6.374 1.00 71.19 252 MET A O 1
ATOM 2050 N N . PHE A 1 253 ? 0.723 -6.628 -4.234 1.00 75.56 253 PHE A N 1
ATOM 2051 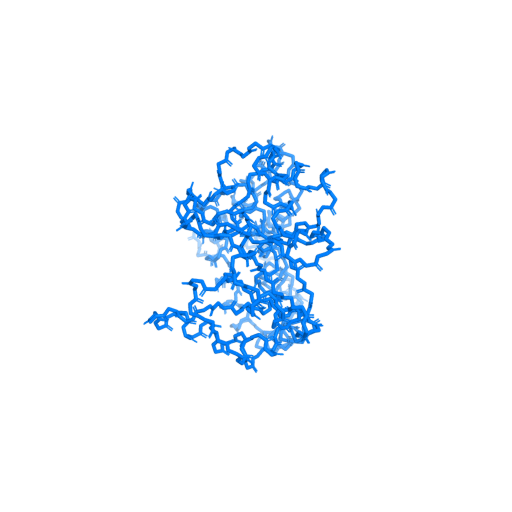C CA . PHE A 1 253 ? 0.902 -8.052 -3.947 1.00 75.56 253 PHE A CA 1
ATOM 2052 C C . PHE A 1 253 ? -0.205 -8.655 -3.081 1.00 75.56 253 PHE A C 1
ATOM 2054 O O . PHE A 1 253 ? -0.519 -9.824 -3.245 1.00 75.56 253 PHE A O 1
ATOM 2061 N N . ASN A 1 254 ? -0.821 -7.893 -2.186 1.00 77.94 254 ASN A N 1
ATOM 2062 C CA . ASN A 1 254 ? -1.984 -8.326 -1.424 1.00 77.94 254 ASN A CA 1
ATOM 2063 C C . ASN A 1 254 ? -3.253 -8.129 -2.242 1.00 77.94 254 ASN A C 1
ATOM 2065 O O . ASN A 1 254 ? -3.373 -7.247 -3.100 1.00 77.94 254 ASN A O 1
ATOM 2069 N N . ARG A 1 255 ? -4.229 -8.965 -1.914 1.00 86.44 255 ARG A N 1
ATOM 2070 C CA . ARG A 1 255 ? -5.580 -8.880 -2.448 1.00 86.44 255 ARG A CA 1
ATOM 2071 C C . ARG A 1 255 ? -6.395 -8.001 -1.518 1.00 86.44 255 ARG A C 1
ATOM 2073 O O . ARG A 1 255 ? -6.378 -8.195 -0.305 1.00 86.44 255 ARG A O 1
ATOM 2080 N N . LEU A 1 256 ? -7.051 -7.001 -2.091 1.00 86.69 256 LEU A N 1
ATOM 2081 C CA . LEU A 1 256 ? -7.823 -6.017 -1.352 1.00 86.69 256 LEU A CA 1
ATOM 2082 C C . LEU A 1 256 ? -9.279 -6.092 -1.786 1.00 86.69 256 LEU A C 1
ATOM 2084 O O . LEU A 1 256 ? -9.590 -5.942 -2.965 1.00 86.69 256 LEU A O 1
ATOM 2088 N N . LEU A 1 257 ? -10.157 -6.322 -0.828 1.00 88.25 257 LEU A N 1
ATOM 2089 C CA . LEU A 1 257 ? -11.591 -6.253 -1.010 1.00 88.25 257 LEU A CA 1
ATOM 2090 C C . LEU A 1 257 ? -12.068 -4.946 -0.376 1.00 88.25 257 LEU A C 1
ATOM 2092 O O . LEU A 1 257 ? -11.611 -4.569 0.702 1.00 88.25 257 LEU A O 1
ATOM 2096 N N . HIS A 1 258 ? -12.992 -4.270 -1.047 1.00 82.12 258 HIS A N 1
ATOM 2097 C CA . HIS A 1 258 ? -13.716 -3.127 -0.499 1.00 82.12 258 HIS A CA 1
ATOM 2098 C C . HIS A 1 258 ? -15.214 -3.350 -0.671 1.00 82.12 258 HIS A C 1
ATOM 2100 O O . HIS A 1 258 ? -15.615 -4.002 -1.647 1.00 82.12 258 HIS A O 1
ATOM 2106 N N . PRO A 1 259 ? -16.048 -2.791 0.221 1.00 80.31 259 PRO A N 1
ATOM 2107 C CA . PRO A 1 259 ? -17.485 -2.728 0.006 1.00 80.31 259 PRO A CA 1
ATOM 2108 C C . PRO A 1 259 ? -17.771 -2.171 -1.392 1.00 80.31 259 PRO A C 1
ATOM 2110 O O . PRO A 1 259 ? -17.105 -1.243 -1.859 1.00 80.31 259 PRO A O 1
ATOM 2113 N N . SER A 1 260 ? -18.705 -2.790 -2.115 1.00 63.88 260 SER A N 1
ATOM 2114 C CA . SER A 1 260 ? -18.987 -2.425 -3.502 1.00 63.88 260 SER A CA 1
ATOM 2115 C C . SER A 1 260 ? -19.397 -0.958 -3.597 1.00 63.88 260 SER A C 1
ATOM 2117 O O . SER A 1 260 ? -20.451 -0.574 -3.097 1.00 63.88 260 SER A O 1
ATOM 2119 N N . SER A 1 261 ? -18.604 -0.156 -4.304 1.00 58.41 261 SER A N 1
ATOM 2120 C CA . SER A 1 261 ? -19.122 1.059 -4.926 1.00 58.41 261 SER A CA 1
ATOM 2121 C C . SER A 1 261 ? -19.703 0.686 -6.290 1.00 58.41 261 SER A C 1
ATOM 2123 O O . SER A 1 261 ? -19.198 -0.211 -6.967 1.00 58.41 261 SER A O 1
ATOM 2125 N N . ASN A 1 262 ? -20.732 1.403 -6.742 1.00 52.50 262 ASN A N 1
ATOM 2126 C CA . ASN A 1 262 ? -21.308 1.242 -8.087 1.00 52.50 262 ASN A CA 1
ATOM 2127 C C . ASN A 1 262 ? -20.329 1.620 -9.225 1.00 52.50 262 ASN A C 1
ATOM 2129 O O . ASN A 1 262 ? -20.727 1.755 -10.377 1.00 52.50 262 ASN A O 1
ATOM 2133 N N . ASN A 1 263 ? -19.042 1.807 -8.925 1.00 61.78 263 ASN A N 1
ATOM 2134 C CA . ASN A 1 263 ? -18.019 2.177 -9.881 1.00 61.78 263 ASN A CA 1
ATOM 2135 C C . ASN A 1 263 ? -17.484 0.929 -10.602 1.00 61.78 263 ASN A C 1
ATOM 2137 O O . ASN A 1 263 ? -16.897 0.040 -9.984 1.00 61.78 263 ASN A O 1
ATOM 2141 N N . PHE A 1 264 ? -17.640 0.898 -11.926 1.00 56.53 264 PHE A N 1
ATOM 2142 C CA . PHE A 1 264 ? -17.113 -0.145 -12.809 1.00 56.53 264 PHE A CA 1
ATOM 2143 C C . PHE A 1 264 ? -15.624 -0.451 -12.565 1.00 56.53 264 PHE A C 1
ATOM 2145 O O . PHE A 1 264 ? -15.235 -1.617 -12.520 1.00 56.53 264 PHE A O 1
ATOM 2152 N N . PHE A 1 265 ? -14.793 0.569 -12.317 1.00 57.34 265 PHE A N 1
ATOM 2153 C CA . PHE A 1 265 ? -13.373 0.368 -12.013 1.00 57.34 265 PHE A CA 1
ATOM 2154 C C . PHE A 1 265 ? -13.160 -0.396 -10.704 1.00 57.34 265 PHE A C 1
ATOM 2156 O O . PHE A 1 265 ? -12.283 -1.253 -10.638 1.00 57.34 265 PHE A O 1
ATOM 2163 N N . MET A 1 266 ? -13.985 -0.141 -9.686 1.00 62.47 266 MET A N 1
ATOM 2164 C CA . MET A 1 266 ? -13.925 -0.877 -8.420 1.00 62.47 266 MET A CA 1
ATOM 2165 C C . MET A 1 266 ? -14.454 -2.301 -8.567 1.00 62.47 266 MET A C 1
ATOM 2167 O O . MET A 1 266 ? -13.927 -3.208 -7.931 1.00 62.47 266 MET A O 1
ATOM 2171 N N . GLN A 1 267 ? -15.431 -2.536 -9.444 1.00 60.50 267 GLN A N 1
ATOM 2172 C CA . GLN A 1 267 ? -15.882 -3.892 -9.769 1.00 60.50 267 GLN A CA 1
ATOM 2173 C C . GLN A 1 267 ? -14.799 -4.688 -10.507 1.00 60.50 267 GLN A C 1
ATOM 2175 O O . GLN A 1 267 ? -14.531 -5.829 -10.140 1.00 60.50 267 GLN A O 1
ATOM 2180 N N . MET A 1 268 ? -14.116 -4.078 -11.481 1.00 58.25 268 MET A N 1
ATOM 2181 C CA . MET A 1 268 ? -12.984 -4.698 -12.178 1.00 58.25 268 MET A CA 1
ATOM 2182 C C . MET A 1 268 ? -11.809 -4.966 -11.224 1.00 58.25 268 MET A C 1
ATOM 2184 O O . MET A 1 268 ? -11.222 -6.046 -11.253 1.00 58.25 268 MET A O 1
ATOM 2188 N N . PHE A 1 269 ? -11.500 -4.019 -10.333 1.00 64.50 269 PHE A N 1
ATOM 2189 C CA . PHE A 1 269 ? -10.473 -4.188 -9.304 1.00 64.50 269 PHE A CA 1
ATOM 2190 C C . PHE A 1 269 ? -10.828 -5.321 -8.331 1.00 64.50 269 PHE A C 1
ATOM 2192 O O . PHE A 1 269 ? -9.999 -6.187 -8.057 1.00 64.50 269 PHE A O 1
ATOM 2199 N N . ASN A 1 270 ? -12.083 -5.382 -7.878 1.00 63.75 270 ASN A N 1
ATOM 2200 C CA . ASN A 1 270 ? -12.583 -6.466 -7.036 1.00 63.75 270 ASN A CA 1
ATOM 2201 C C . ASN A 1 270 ? -12.558 -7.819 -7.761 1.00 63.75 270 ASN A C 1
ATOM 2203 O O . ASN A 1 270 ? -12.211 -8.822 -7.142 1.00 63.75 270 ASN A O 1
ATOM 2207 N N . PHE A 1 271 ? -12.870 -7.874 -9.059 1.00 58.00 271 PHE A N 1
ATOM 2208 C CA . PHE A 1 271 ? -12.777 -9.100 -9.859 1.00 58.00 271 PHE A CA 1
ATOM 2209 C C . PHE A 1 271 ? -11.336 -9.621 -9.915 1.00 58.00 271 PHE A C 1
ATOM 2211 O O . PHE A 1 271 ? -11.085 -10.772 -9.558 1.00 58.00 271 PHE A O 1
ATOM 2218 N N . ILE A 1 272 ? -10.376 -8.756 -10.256 1.00 62.22 272 ILE A N 1
ATOM 2219 C CA . ILE A 1 272 ? -8.951 -9.117 -10.267 1.00 62.22 272 ILE A CA 1
ATOM 2220 C C . ILE A 1 272 ? -8.505 -9.578 -8.873 1.00 62.22 272 ILE A C 1
ATOM 2222 O O . ILE A 1 272 ? -7.786 -10.561 -8.762 1.00 62.22 272 ILE A O 1
ATOM 2226 N N . ASN A 1 273 ? -8.969 -8.926 -7.804 1.00 62.50 273 ASN A N 1
ATOM 2227 C CA . ASN A 1 273 ? -8.559 -9.254 -6.435 1.00 62.50 273 ASN A CA 1
ATOM 2228 C C . ASN A 1 273 ? -9.225 -10.502 -5.847 1.00 62.50 273 ASN A C 1
ATOM 2230 O O . ASN A 1 273 ? -8.696 -11.068 -4.890 1.00 62.50 273 ASN A O 1
ATOM 2234 N N . SER A 1 274 ? -10.386 -10.906 -6.363 1.00 58.28 274 SER A N 1
ATOM 2235 C CA . SER A 1 274 ? -11.169 -12.021 -5.819 1.00 58.28 274 SER A CA 1
ATOM 2236 C C . SER A 1 274 ? -10.952 -13.341 -6.554 1.00 58.28 274 SER A C 1
ATOM 2238 O O . SER A 1 274 ? -11.132 -14.392 -5.936 1.00 58.28 274 SER A O 1
ATOM 2240 N N . TYR A 1 275 ? -10.557 -13.301 -7.830 1.00 51.28 275 TYR A N 1
ATOM 2241 C CA . TYR A 1 275 ? -10.367 -14.494 -8.663 1.00 51.28 275 TYR A CA 1
ATOM 2242 C C . TYR A 1 275 ? -8.905 -14.788 -9.010 1.00 51.28 275 TYR A C 1
ATOM 2244 O O . TYR A 1 275 ? -8.612 -15.912 -9.424 1.00 51.28 275 TYR A O 1
ATOM 2252 N N . ILE A 1 276 ? -7.999 -13.822 -8.820 1.00 46.38 276 ILE A N 1
ATOM 2253 C CA . ILE A 1 276 ? -6.572 -13.955 -9.140 1.00 46.38 276 ILE A CA 1
ATOM 2254 C C . ILE A 1 276 ? -5.702 -13.629 -7.919 1.00 46.38 276 ILE A C 1
ATOM 2256 O O . ILE A 1 276 ? -4.926 -14.522 -7.510 1.00 46.38 276 ILE A O 1
#

Sequence (276 aa):
MDEGTIIHTGGATLGIILIAMGIKDKLMGYIIPGFLWLLANLFFLLYSQHKIQLNLNKHLFAILFMAIPAFVMGPIVISSTYKYNHQFLRYFVLFVIFVDLVHLFQSSKEVFVICIIIFFLVRRFRLINYDDVHQNIVQNEEYIKKSDILFVIPDYENVKITDDKIFVNKLKTSGKILGMHGVTHEPSSYTQKAEFGLPVSEKKITEGMKIFENAFGYKPKFFKAPCYNLLPENKVKIEKLGMTVIGPETLMFNRLLHPSSNNFFMQMFNFINSYI

pLDDT: mean 88.2, std 11.03, range [46.38, 98.75]

Secondary structure (DSSP, 8-state):
--HHHHHHHHHHHHHHHHHHHHHHHT-HHHHHHHHHHHHHHHHHHHHHHHT------HHHHHIIIIIHIIIIIHHHHHHHHHHTT-HHHHHHHHHHHHHHHHHHHHH-HHHHHHHHHHHHHHHHTSPEEEEEE-TTS---HHHHHH-SEEEE-SEETTEEGGG-HHHHHHHHHT--EEEE--SS--S--TTTTSGGGS---HHHHHHHHHHHHHHHSS--SEE--GGG---HHHHHHHHHTTPEE--THHHHHSEEE-PPPS-HHHHHHHHHHHH-

Radius of gyration: 21.86 Å; chains: 1; bounding box: 55×32×56 Å

InterPro domains:
  IPR011330 Glycoside hydrolase/deacetylase, beta/alpha-barrel [SSF88713] (170-232)
  IPR018763 Protein of unknown function DUF2334 [PF10096] (149-246)

Foldseek 3Di:
DDPLLVVLVVQLVQLVVLCVVCVVVVNPLSNVLSVLSNVVSVVSNVCVVPVDDPPDDLLNVLCSHQLCLQPPSLLSNLLVCLQVVVVVSNVVSVVVSVVSLVVSCVRPVPSSVVSVVVLVVLQVPAFEEEEDDAPPADDDPVSLLRGQEYADAQQEPNDGSQVDLVSLVCNLVSNHQYAHAAHHQPPQDLPQGGPQSDDDDLVSVVVSQVSVCVSRVDGGQEYEYRNQRHHPVRVVSCVVVNHDYDHPSCVSRYQYDYRDDPDPVNVVSNVVRVPD

Organism: NCBI:txid1070528